Protein AF-0000000066328758 (afdb_homodimer)

pLDDT: mean 93.28, std 6.67, range [56.91, 98.69]

Foldseek 3Di:
DLVVLVVCLVVVCVVCVVVVVLQVVLVVVVVVPQELQVVKDKDKDKDQAADDPVCVVVVVVVVCVVVVNDDAPDFDWDDDPQWTWGHFSQWIWIWHGDDRMIMIMIIGGDPSSVSNCLNVVVHDPVSVVVVVVVVVVVVVSVVSVLVNCCVPPNPVVVVVVVVVVVVVVVVVVVPD/DLVVLVVCLVVVCVVCVVVVVLQVVLVVVVVVPQELQVVKDKDKDKDQAADDPVCQVVVVVVVCVVVVNDDAPDFDWDDDPQWTWGHFSQWIWIWHGDDRMIMIMIIGGDPSSVSNCLNVVVHDPVSVVVVVVVVVVVVVSVVSVLVNCCVPPNPVVVVVVVVVVVVVVVVVVVPD

Structure (mmCIF, N/CA/C/O backbone):
data_AF-0000000066328758-model_v1
#
loop_
_entity.id
_entity.type
_entity.pdbx_description
1 polymer 'Conserved hypothetical integral membrane protein'
#
loop_
_atom_site.group_PDB
_atom_site.id
_atom_site.type_symbol
_atom_site.label_atom_id
_atom_site.label_alt_id
_atom_site.label_comp_id
_atom_site.label_asym_id
_atom_site.label_entity_id
_atom_site.label_seq_id
_atom_site.pdbx_PDB_ins_code
_atom_site.Cartn_x
_atom_site.Cartn_y
_atom_site.Cartn_z
_atom_site.occupancy
_atom_site.B_iso_or_equiv
_atom_site.auth_seq_id
_atom_site.auth_comp_id
_atom_site.auth_asym_id
_atom_site.auth_atom_id
_atom_site.pdbx_PDB_model_num
ATOM 1 N N . MET A 1 1 ? 4.785 -37.469 -3.15 1 56.91 1 MET A N 1
ATOM 2 C CA . MET A 1 1 ? 5.215 -36.156 -2.723 1 56.91 1 MET A CA 1
ATOM 3 C C . MET A 1 1 ? 4.84 -35.094 -3.762 1 56.91 1 MET A C 1
ATOM 5 O O . MET A 1 1 ? 4.258 -34.062 -3.424 1 56.91 1 MET A O 1
ATOM 9 N N . SER A 1 2 ? 4.875 -35.469 -5.035 1 73.44 2 SER A N 1
ATOM 10 C CA . SER A 1 2 ? 4.609 -34.562 -6.137 1 73.44 2 SER A CA 1
ATOM 11 C C . SER A 1 2 ? 3.117 -34.281 -6.277 1 73.44 2 SER A C 1
ATOM 13 O O . SER A 1 2 ? 2.711 -33.125 -6.473 1 73.44 2 SER A O 1
ATOM 15 N N . ALA A 1 3 ? 2.471 -35.375 -5.883 1 81.25 3 ALA A N 1
ATOM 16 C CA . ALA A 1 3 ? 1.027 -35.219 -6.031 1 81.25 3 ALA A CA 1
ATOM 17 C C . ALA A 1 3 ? 0.466 -34.312 -4.922 1 81.25 3 ALA A C 1
ATOM 19 O O . ALA A 1 3 ? -0.38 -33.469 -5.176 1 81.25 3 ALA A O 1
ATOM 20 N N . MET A 1 4 ? 0.949 -34.562 -3.689 1 84 4 MET A N 1
ATOM 21 C CA . MET A 1 4 ? 0.507 -33.75 -2.541 1 84 4 MET A CA 1
ATOM 22 C C . MET A 1 4 ? 0.818 -32.281 -2.742 1 84 4 MET A C 1
ATOM 24 O O . MET A 1 4 ? -0.014 -31.422 -2.447 1 84 4 MET A O 1
ATOM 28 N N . MET A 1 5 ? 1.922 -32.031 -3.248 1 86.06 5 MET A N 1
ATOM 29 C CA . MET A 1 5 ? 2.33 -30.656 -3.49 1 86.06 5 MET A CA 1
ATOM 30 C C . MET A 1 5 ? 1.472 -30.016 -4.578 1 86.06 5 MET A C 1
ATOM 32 O O . MET A 1 5 ? 1.132 -28.844 -4.492 1 86.06 5 MET A O 1
ATOM 36 N N . ARG A 1 6 ? 1.207 -30.844 -5.461 1 86.44 6 ARG A N 1
ATOM 37 C CA . ARG A 1 6 ? 0.367 -30.359 -6.551 1 86.44 6 ARG A CA 1
ATOM 38 C C . ARG A 1 6 ? -1.029 -30 -6.051 1 86.44 6 ARG A C 1
ATOM 40 O O . ARG A 1 6 ? -1.563 -28.938 -6.379 1 86.44 6 ARG A O 1
ATOM 47 N N . TYR A 1 7 ? -1.556 -30.891 -5.293 1 87.56 7 TYR A N 1
ATOM 48 C CA . TYR A 1 7 ? -2.885 -30.641 -4.746 1 87.56 7 TYR A CA 1
ATOM 49 C C . TYR A 1 7 ? -2.877 -29.438 -3.826 1 87.56 7 TYR A C 1
ATOM 51 O O . TYR A 1 7 ? -3.777 -28.594 -3.889 1 87.56 7 TYR A O 1
ATOM 59 N N . PHE A 1 8 ? -1.896 -29.375 -3.018 1 91.12 8 PHE A N 1
ATOM 60 C CA . PHE A 1 8 ? -1.757 -28.219 -2.158 1 91.12 8 PHE A CA 1
ATOM 61 C C . PHE A 1 8 ? -1.701 -26.938 -2.986 1 91.12 8 PHE A C 1
ATOM 63 O O . PHE A 1 8 ? -2.424 -25.969 -2.707 1 91.12 8 PHE A O 1
ATOM 70 N N . HIS A 1 9 ? -0.877 -26.969 -3.961 1 91.81 9 HIS A N 1
ATOM 71 C CA . HIS A 1 9 ? -0.675 -25.781 -4.789 1 91.81 9 HIS A CA 1
ATOM 72 C C . HIS A 1 9 ? -1.974 -25.359 -5.469 1 91.81 9 HIS A C 1
ATOM 74 O O . HIS A 1 9 ? -2.357 -24.188 -5.402 1 91.81 9 HIS A O 1
ATOM 80 N N . ILE A 1 10 ? -2.637 -26.281 -5.984 1 88.69 10 ILE A N 1
ATOM 81 C CA . ILE A 1 10 ? -3.842 -25.984 -6.75 1 88.69 10 ILE A CA 1
ATOM 82 C C . ILE A 1 10 ? -4.934 -25.469 -5.812 1 88.69 10 ILE A C 1
ATOM 84 O O . ILE A 1 10 ? -5.535 -24.422 -6.066 1 88.69 10 ILE A O 1
ATOM 88 N N . TYR A 1 11 ? -5.113 -26.094 -4.754 1 90.25 11 TYR A N 1
ATOM 89 C CA . TYR A 1 11 ? -6.23 -25.75 -3.881 1 90.25 11 TYR A CA 1
ATOM 90 C C . TYR A 1 11 ? -5.945 -24.469 -3.111 1 90.25 11 TYR A C 1
ATOM 92 O O . TYR A 1 11 ? -6.832 -23.625 -2.945 1 90.25 11 TYR A O 1
ATOM 100 N N . ALA A 1 12 ? -4.797 -24.312 -2.682 1 92.94 12 ALA A N 1
ATOM 101 C CA . ALA A 1 12 ? -4.445 -23.109 -1.941 1 92.94 12 ALA A CA 1
ATOM 102 C C . ALA A 1 12 ? -4.492 -21.875 -2.846 1 92.94 12 ALA A C 1
ATOM 104 O O . ALA A 1 12 ? -5.031 -20.844 -2.461 1 92.94 12 ALA A O 1
ATOM 105 N N . THR A 1 13 ? -3.957 -21.969 -4.039 1 93.75 13 THR A N 1
ATOM 106 C CA . THR A 1 13 ? -3.934 -20.812 -4.934 1 93.75 13 THR A CA 1
ATOM 107 C C . THR A 1 13 ? -5.348 -20.438 -5.367 1 93.75 13 THR A C 1
ATOM 109 O O . THR A 1 13 ? -5.676 -19.25 -5.469 1 93.75 13 THR A O 1
ATOM 112 N N . THR A 1 14 ? -6.148 -21.438 -5.602 1 93.06 14 THR A N 1
ATOM 113 C CA . THR A 1 14 ? -7.516 -21.141 -6.023 1 93.06 14 THR A CA 1
ATOM 114 C C . THR A 1 14 ? -8.328 -20.578 -4.863 1 93.06 14 THR A C 1
ATOM 116 O O . THR A 1 14 ? -9.195 -19.719 -5.062 1 93.06 14 THR A O 1
ATOM 119 N N . PHE A 1 15 ? -8.07 -21.062 -3.654 1 95.75 15 PHE A N 1
ATOM 120 C CA . PHE A 1 15 ? -8.719 -20.547 -2.455 1 95.75 15 PHE A CA 1
ATOM 121 C C . PHE A 1 15 ? -8.453 -19.062 -2.299 1 95.75 15 PHE A C 1
ATOM 123 O O . PHE A 1 15 ? -9.359 -18.297 -1.955 1 95.75 15 PHE A O 1
ATOM 130 N N . PHE A 1 16 ? -7.273 -18.594 -2.629 1 97.62 16 PHE A N 1
ATOM 131 C CA . PHE A 1 16 ? -6.871 -17.219 -2.377 1 97.62 16 PHE A CA 1
ATOM 132 C C . PHE A 1 16 ? -7.055 -16.359 -3.627 1 97.62 16 PHE A C 1
ATOM 134 O O . PHE A 1 16 ? -6.609 -15.211 -3.67 1 97.62 16 PHE A O 1
ATOM 141 N N . PHE A 1 17 ? -7.742 -16.844 -4.625 1 96.38 17 PHE A N 1
ATOM 142 C CA . PHE A 1 17 ? -7.98 -16.125 -5.871 1 96.38 17 PHE A CA 1
ATOM 143 C C . PHE A 1 17 ? -8.656 -14.789 -5.602 1 96.38 17 PHE A C 1
ATOM 145 O O . PHE A 1 17 ? -8.258 -13.766 -6.152 1 96.38 17 PHE A O 1
ATOM 152 N N . PRO A 1 18 ? -9.633 -14.703 -4.703 1 97.56 18 PRO A N 1
ATOM 153 C CA . PRO A 1 18 ? -10.289 -13.406 -4.492 1 97.56 18 PRO A CA 1
ATOM 154 C C . PRO A 1 18 ? -9.344 -12.344 -3.936 1 97.56 18 PRO A C 1
ATOM 156 O O . PRO A 1 18 ? -9.477 -11.164 -4.266 1 97.56 18 PRO A O 1
ATOM 159 N N . LEU A 1 19 ? -8.445 -12.719 -3.113 1 98.31 19 LEU A N 1
ATOM 160 C CA . LEU A 1 19 ? -7.48 -11.766 -2.574 1 98.31 19 LEU A CA 1
ATOM 161 C C . LEU A 1 19 ? -6.496 -11.32 -3.65 1 98.31 19 LEU A C 1
ATOM 163 O O . LEU A 1 19 ? -6.164 -10.133 -3.74 1 98.31 19 LEU A O 1
ATOM 167 N N . ALA A 1 20 ? -6.047 -12.281 -4.426 1 97.25 20 ALA A N 1
ATOM 168 C CA . ALA A 1 20 ? -5.152 -11.922 -5.523 1 97.25 20 ALA A CA 1
ATOM 169 C C . ALA A 1 20 ? -5.824 -10.945 -6.48 1 97.25 20 ALA A C 1
ATOM 171 O O . ALA A 1 20 ? -5.203 -9.977 -6.93 1 97.25 20 ALA A O 1
ATOM 172 N N . LEU A 1 21 ? -7.078 -11.258 -6.781 1 97.62 21 LEU A N 1
ATOM 173 C CA . LEU A 1 21 ? -7.855 -10.375 -7.645 1 97.62 21 LEU A CA 1
ATOM 174 C C . LEU A 1 21 ? -7.973 -8.984 -7.043 1 97.62 21 LEU A C 1
ATOM 176 O O . LEU A 1 21 ? -7.742 -7.984 -7.73 1 97.62 21 LEU A O 1
ATOM 180 N N . LEU A 1 22 ? -8.281 -8.875 -5.793 1 98.31 22 LEU A N 1
ATOM 181 C CA . LEU A 1 22 ? -8.391 -7.605 -5.09 1 98.31 22 LEU A CA 1
ATOM 182 C C . LEU A 1 22 ? -7.102 -6.805 -5.195 1 98.31 22 LEU A C 1
ATOM 184 O O . LEU A 1 22 ? -7.121 -5.633 -5.578 1 98.31 22 LEU A O 1
ATOM 188 N N . PHE A 1 23 ? -5.984 -7.453 -4.957 1 98.31 23 PHE A N 1
ATOM 189 C CA . PHE A 1 23 ? -4.723 -6.734 -4.863 1 98.31 23 PHE A CA 1
ATOM 190 C C . PHE A 1 23 ? -4.207 -6.363 -6.25 1 98.31 23 PHE A C 1
ATOM 192 O O . PHE A 1 23 ? -3.574 -5.32 -6.422 1 98.31 23 PHE A O 1
ATOM 199 N N . ALA A 1 24 ? -4.473 -7.184 -7.207 1 98.06 24 ALA A N 1
ATOM 200 C CA . ALA A 1 24 ? -4.082 -6.844 -8.57 1 98.06 24 ALA A CA 1
ATOM 201 C C . ALA A 1 24 ? -4.852 -5.625 -9.078 1 98.06 24 ALA A C 1
ATOM 203 O O . ALA A 1 24 ? -4.258 -4.688 -9.609 1 98.06 24 ALA A O 1
ATOM 204 N N . VAL A 1 25 ? -6.109 -5.629 -8.844 1 98.31 25 VAL A N 1
ATOM 205 C CA . VAL A 1 25 ? -6.969 -4.57 -9.367 1 98.31 25 VAL A CA 1
ATOM 206 C C . VAL A 1 25 ? -6.742 -3.285 -8.57 1 98.31 25 VAL A C 1
ATOM 208 O O . VAL A 1 25 ? -6.574 -2.209 -9.148 1 98.31 25 VAL A O 1
ATOM 211 N N . SER A 1 26 ? -6.727 -3.385 -7.277 1 98.56 26 SER A N 1
ATOM 212 C CA . SER A 1 26 ? -6.535 -2.197 -6.449 1 98.56 26 SER A CA 1
ATOM 213 C C . SER A 1 26 ? -5.113 -1.657 -6.582 1 98.56 26 SER A C 1
ATOM 215 O O . SER A 1 26 ? -4.906 -0.443 -6.605 1 98.56 26 SER A O 1
ATOM 217 N N . GLY A 1 27 ? -4.113 -2.574 -6.656 1 98.25 27 GLY A N 1
ATOM 218 C CA . GLY A 1 27 ? -2.752 -2.115 -6.895 1 98.25 27 GLY A CA 1
ATOM 219 C C . GLY A 1 27 ? -2.602 -1.347 -8.195 1 98.25 27 GLY A C 1
ATOM 220 O O . GLY A 1 27 ? -1.957 -0.296 -8.227 1 98.25 27 GLY A O 1
ATOM 221 N N . LEU A 1 28 ? -3.186 -1.921 -9.188 1 98.56 28 LEU A N 1
ATOM 222 C CA . LEU A 1 28 ? -3.146 -1.239 -10.477 1 98.56 28 LEU A CA 1
ATOM 223 C C . LEU A 1 28 ? -3.861 0.106 -10.406 1 98.56 28 LEU A C 1
ATOM 225 O O . LEU A 1 28 ? -3.379 1.102 -10.945 1 98.56 28 LEU A O 1
ATOM 229 N N . SER A 1 29 ? -4.969 0.184 -9.758 1 98.56 29 SER A N 1
ATOM 230 C CA . SER A 1 29 ? -5.723 1.42 -9.586 1 98.56 29 SER A CA 1
ATOM 231 C C . SER A 1 29 ? -4.898 2.475 -8.852 1 98.56 29 SER A C 1
ATOM 233 O O . SER A 1 29 ? -4.926 3.652 -9.219 1 98.56 29 SER A O 1
ATOM 235 N N . LEU A 1 30 ? -4.176 2.029 -7.875 1 98.38 30 LEU A N 1
ATOM 236 C CA . LEU A 1 30 ? -3.324 2.941 -7.125 1 98.38 30 LEU A CA 1
ATOM 237 C C . LEU A 1 30 ? -2.254 3.553 -8.023 1 98.38 30 LEU A C 1
ATOM 239 O O . LEU A 1 30 ? -1.944 4.738 -7.91 1 98.38 30 LEU A O 1
ATOM 243 N N . LEU A 1 31 ? -1.756 2.766 -8.891 1 97.88 31 LEU A N 1
ATOM 244 C CA . LEU A 1 31 ? -0.734 3.248 -9.812 1 97.88 31 LEU A CA 1
ATOM 245 C C . LEU A 1 31 ? -1.31 4.293 -10.758 1 97.88 31 LEU A C 1
ATOM 247 O O . LEU A 1 31 ? -0.594 5.195 -11.203 1 97.88 31 LEU A O 1
ATOM 251 N N . PHE A 1 32 ? -2.58 4.18 -10.992 1 97.62 32 PHE A N 1
ATOM 252 C CA . PHE A 1 32 ? -3.232 5.121 -11.891 1 97.62 32 PHE A CA 1
ATOM 253 C C . PHE A 1 32 ? -3.801 6.305 -11.117 1 97.62 32 PHE A C 1
ATOM 255 O O . PHE A 1 32 ? -4.574 7.098 -11.664 1 97.62 32 PHE A O 1
ATOM 262 N N . GLY A 1 33 ? -3.602 6.383 -9.844 1 96.69 33 GLY A N 1
ATOM 263 C CA . GLY A 1 33 ? -3.885 7.594 -9.086 1 96.69 33 GLY A CA 1
ATOM 264 C C . GLY A 1 33 ? -5.164 7.504 -8.281 1 96.69 33 GLY A C 1
ATOM 265 O O . GLY A 1 33 ? -5.582 8.484 -7.656 1 96.69 33 GLY A O 1
ATOM 266 N N . VAL A 1 34 ? -5.801 6.312 -8.312 1 97.62 34 VAL A N 1
ATOM 267 C CA . VAL A 1 34 ? -6.988 6.125 -7.484 1 97.62 34 VAL A CA 1
ATOM 268 C C . VAL A 1 34 ? -6.594 6.109 -6.012 1 97.62 34 VAL A C 1
ATOM 270 O O . VAL A 1 34 ? -5.59 5.492 -5.637 1 97.62 34 VAL A O 1
ATOM 273 N N . ARG A 1 35 ? -7.371 6.805 -5.219 1 97.38 35 ARG A N 1
ATOM 274 C CA . ARG A 1 35 ? -7.133 6.875 -3.781 1 97.38 35 ARG A CA 1
ATOM 275 C C . ARG A 1 35 ? -8.398 6.562 -2.998 1 97.38 35 ARG A C 1
ATOM 277 O O . ARG A 1 35 ? -9.469 6.383 -3.584 1 97.38 35 ARG A O 1
ATOM 284 N N . GLN A 1 36 ? -8.25 6.453 -1.693 1 96.75 36 GLN A N 1
ATOM 285 C CA . GLN A 1 36 ? -9.344 5.996 -0.84 1 96.75 36 GLN A CA 1
ATOM 286 C C . GLN A 1 36 ? -10.531 6.949 -0.908 1 96.75 36 GLN A C 1
ATOM 288 O O . GLN A 1 36 ? -11.68 6.535 -0.709 1 96.75 36 GLN A O 1
ATOM 293 N N . ASP A 1 37 ? -10.281 8.219 -1.264 1 96.69 37 ASP A N 1
ATOM 294 C CA . ASP A 1 37 ? -11.383 9.18 -1.258 1 96.69 37 ASP A CA 1
ATOM 295 C C . ASP A 1 37 ? -11.805 9.539 -2.68 1 96.69 37 ASP A C 1
ATOM 297 O O . ASP A 1 37 ? -12.602 10.453 -2.883 1 96.69 37 ASP A O 1
ATOM 301 N N . THR A 1 38 ? -11.258 8.797 -3.623 1 96.75 38 THR A N 1
ATOM 302 C CA . THR A 1 38 ? -11.688 8.992 -5.004 1 96.75 38 THR A CA 1
ATOM 303 C C . THR A 1 38 ? -13.172 8.664 -5.16 1 96.75 38 THR A C 1
ATOM 305 O O . THR A 1 38 ? -13.594 7.543 -4.863 1 96.75 38 THR A O 1
ATOM 308 N N . GLY A 1 39 ? -13.945 9.703 -5.574 1 95.75 39 GLY A N 1
ATOM 309 C CA . GLY A 1 39 ? -15.367 9.523 -5.805 1 95.75 39 GLY A CA 1
ATOM 310 C C . GLY A 1 39 ? -16.188 9.539 -4.523 1 95.75 39 GLY A C 1
ATOM 311 O O . GLY A 1 39 ? -17.391 9.305 -4.551 1 95.75 39 GLY A O 1
ATOM 312 N N . ALA A 1 40 ? -15.562 9.805 -3.432 1 97.62 40 ALA A N 1
ATOM 313 C CA . ALA A 1 40 ? -16.281 9.836 -2.154 1 97.62 40 ALA A CA 1
ATOM 314 C C . ALA A 1 40 ? -17.172 11.07 -2.053 1 97.62 40 ALA A C 1
ATOM 316 O O . ALA A 1 40 ? -16.906 12.094 -2.684 1 97.62 40 ALA A O 1
ATOM 317 N N . THR A 1 41 ? -18.281 10.969 -1.273 1 97.5 41 THR A N 1
ATOM 318 C CA . THR A 1 41 ? -19.078 12.117 -0.878 1 97.5 41 THR A CA 1
ATOM 319 C C . THR A 1 41 ? -18.531 12.758 0.386 1 97.5 41 THR A C 1
ATOM 321 O O . THR A 1 41 ? -18.469 12.125 1.442 1 97.5 41 THR A O 1
ATOM 324 N N . ILE A 1 42 ? -18.141 14.023 0.224 1 97.12 42 ILE A N 1
ATOM 325 C CA . ILE A 1 42 ? -17.516 14.734 1.333 1 97.12 42 ILE A CA 1
ATOM 326 C C . ILE A 1 42 ? -18.344 15.961 1.701 1 97.12 42 ILE A C 1
ATOM 328 O O . ILE A 1 42 ? -18.719 16.75 0.83 1 97.12 42 ILE A O 1
ATOM 332 N N . LYS A 1 43 ? -18.719 16.078 2.965 1 97 43 LYS A N 1
ATOM 333 C CA . LYS A 1 43 ? -19.344 17.281 3.523 1 97 43 LYS A CA 1
ATOM 334 C C . LYS A 1 43 ? -18.469 17.906 4.605 1 97 43 LYS A C 1
ATOM 336 O O . LYS A 1 43 ? -17.859 17.188 5.41 1 97 43 LYS A O 1
ATOM 341 N N . GLU A 1 44 ? -18.406 19.203 4.57 1 96.75 44 GLU A N 1
ATOM 342 C CA . GLU A 1 44 ? -17.531 19.891 5.504 1 96.75 44 GLU A CA 1
ATOM 343 C C . GLU A 1 44 ? -18.266 21.047 6.191 1 96.75 44 GLU A C 1
ATOM 345 O O . GLU A 1 44 ? -19.047 21.75 5.562 1 96.75 44 GLU A O 1
ATOM 350 N N . TRP A 1 45 ? -18 21.203 7.477 1 96.94 45 TRP A N 1
ATOM 351 C CA . TRP A 1 45 ? -18.484 22.312 8.289 1 96.94 45 TRP A CA 1
ATOM 352 C C . TRP A 1 45 ? -17.328 23 9.008 1 96.94 45 TRP A C 1
ATOM 354 O O . TRP A 1 45 ? -16.453 22.344 9.57 1 96.94 45 TRP A O 1
ATOM 364 N N . VAL A 1 46 ? -17.312 24.297 8.898 1 96.62 46 VAL A N 1
ATOM 365 C CA . VAL A 1 46 ? -16.297 25.078 9.609 1 96.62 46 VAL A CA 1
ATOM 366 C C . VAL A 1 46 ? -16.969 25.906 10.703 1 96.62 46 VAL A C 1
ATOM 368 O O . VAL A 1 46 ? -17.875 26.719 10.422 1 96.62 46 VAL A O 1
ATOM 371 N N . LEU A 1 47 ? -16.5 25.609 11.883 1 95.69 47 LEU A N 1
ATOM 372 C CA . LEU A 1 47 ? -17.078 26.297 13.03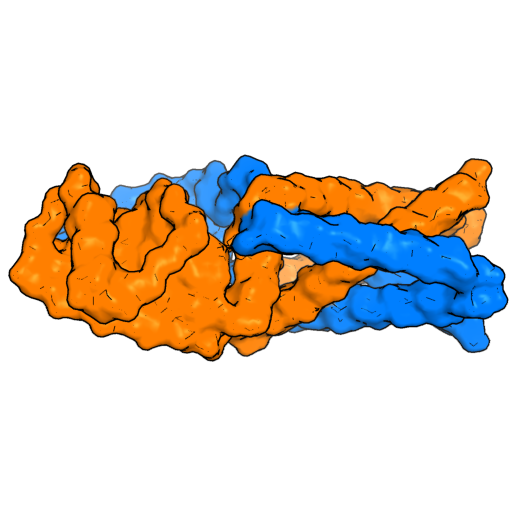1 1 95.69 47 LEU A CA 1
ATOM 373 C C . LEU A 1 47 ? -16.047 27.234 13.664 1 95.69 47 LEU A C 1
ATOM 375 O O . LEU A 1 47 ? -14.867 26.891 13.75 1 95.69 47 LEU A O 1
ATOM 379 N N . GLU A 1 48 ? -16.453 28.422 14.062 1 94.44 48 GLU A N 1
ATOM 380 C CA . GLU A 1 48 ? -15.594 29.359 14.766 1 94.44 48 GLU A CA 1
ATOM 381 C C . GLU A 1 48 ? -15.586 29.094 16.266 1 94.44 48 GLU A C 1
ATOM 383 O O . GLU A 1 48 ? -16.094 29.891 17.047 1 94.44 48 GLU A O 1
ATOM 388 N N . LYS A 1 49 ? -15.055 28.031 16.594 1 92.75 49 LYS A N 1
ATOM 389 C CA . LYS A 1 49 ? -14.984 27.594 17.984 1 92.75 49 LYS A CA 1
ATOM 390 C C . LYS A 1 49 ? -13.727 26.766 18.234 1 92.75 49 LYS A C 1
ATOM 392 O O . LYS A 1 49 ? -13.328 25.953 17.391 1 92.75 49 LYS A O 1
ATOM 397 N N . SER A 1 50 ? -13.133 26.984 19.375 1 92.56 50 SER A N 1
ATOM 398 C CA . SER A 1 50 ? -12.016 26.156 19.812 1 92.56 50 SER A CA 1
ATOM 399 C C . SER A 1 50 ? -12.461 25.094 20.812 1 92.56 50 SER A C 1
ATOM 401 O O . SER A 1 50 ? -13.281 25.375 21.688 1 92.56 50 SER A O 1
ATOM 403 N N . LEU A 1 51 ? -11.969 23.875 20.5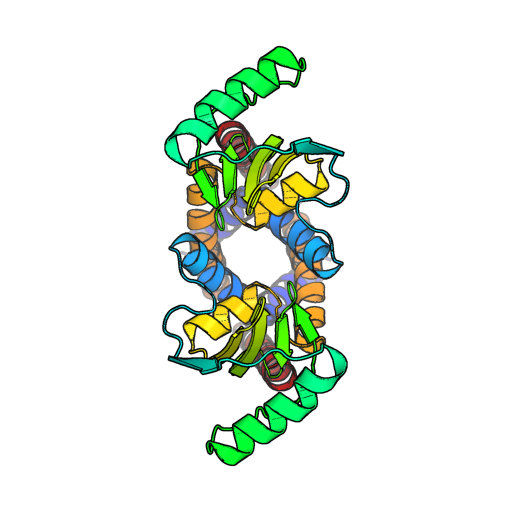31 1 93.94 51 LEU A N 1
ATOM 404 C CA . LEU A 1 51 ? -12.328 22.766 21.391 1 93.94 51 LEU A CA 1
ATOM 405 C C . LEU A 1 51 ? -11.094 22.141 22.031 1 93.94 51 LEU A C 1
ATOM 407 O O . LEU A 1 51 ? -10.055 22 21.375 1 93.94 51 LEU A O 1
ATOM 411 N N . LYS A 1 52 ? -11.25 21.938 23.266 1 91.81 52 LYS A N 1
ATOM 412 C CA . LYS A 1 52 ? -10.219 21.125 23.906 1 91.81 52 LYS A CA 1
ATOM 413 C C . LYS A 1 52 ? -10.336 19.656 23.484 1 91.81 52 LYS A C 1
ATOM 415 O O . LYS A 1 52 ? -11.414 19.203 23.109 1 91.81 52 LYS A O 1
ATOM 420 N N . LYS A 1 53 ? -9.25 18.969 23.547 1 90.06 53 LYS A N 1
ATOM 421 C CA . LYS A 1 53 ? -9.188 17.578 23.078 1 90.06 53 LYS A CA 1
ATOM 422 C C . LYS A 1 53 ? -10.234 16.719 23.781 1 90.06 53 LYS A C 1
ATOM 424 O O . LYS A 1 53 ? -10.906 15.906 23.141 1 90.06 53 LYS A O 1
ATOM 429 N N . GLU A 1 54 ? -10.445 16.875 25.078 1 91.19 54 GLU A N 1
ATOM 430 C CA . GLU A 1 54 ? -11.312 16.031 25.891 1 91.19 54 GLU A CA 1
ATOM 431 C C . GLU A 1 54 ? -12.781 16.281 25.578 1 91.19 54 GLU A C 1
ATOM 433 O O . GLU A 1 54 ? -13.648 15.469 25.906 1 91.19 54 GLU A O 1
ATOM 438 N N . GLU A 1 55 ? -13.031 17.359 24.969 1 94.5 55 GLU A N 1
ATOM 439 C CA . GLU A 1 55 ? -14.422 17.734 24.734 1 94.5 55 GLU A CA 1
ATOM 440 C C . GLU A 1 55 ? -14.852 17.391 23.297 1 94.5 55 GLU A C 1
ATOM 442 O O . GLU A 1 55 ? -16.031 17.469 22.969 1 94.5 55 GLU A O 1
ATOM 447 N N . ARG A 1 56 ? -13.938 17.031 22.484 1 95.38 56 ARG A N 1
ATOM 448 C CA . ARG A 1 56 ? -14.156 16.906 21.047 1 95.38 56 ARG A CA 1
ATOM 449 C C . ARG A 1 56 ? -15.188 15.828 20.734 1 95.38 56 ARG A C 1
ATOM 451 O O . ARG A 1 56 ? -16.078 16.031 19.906 1 95.38 56 ARG A O 1
ATOM 458 N N . LEU A 1 57 ? -15.016 14.719 21.375 1 95 57 LEU A N 1
ATOM 459 C CA . LEU A 1 57 ? -15.898 13.602 21.078 1 95 57 LEU A CA 1
ATOM 460 C C . LEU A 1 57 ? -17.344 13.93 21.438 1 95 57 LEU A C 1
ATOM 462 O O . LEU A 1 57 ? -18.25 13.719 20.625 1 95 57 LEU A O 1
ATOM 466 N N . ASP A 1 58 ? -17.562 14.398 22.578 1 95.44 58 ASP A N 1
ATOM 467 C CA . ASP A 1 58 ? -18.906 14.758 23.016 1 95.44 58 ASP A CA 1
ATOM 468 C C . ASP A 1 58 ? -19.484 15.867 22.156 1 95.44 58 ASP A C 1
ATOM 470 O O . ASP A 1 58 ? -20.656 15.82 21.766 1 95.44 58 ASP A O 1
ATOM 474 N N . PHE A 1 59 ? -18.703 16.812 21.906 1 96.5 59 PHE A N 1
ATOM 475 C CA . PHE A 1 59 ? -19.141 17.891 21.031 1 96.5 59 PHE A CA 1
ATOM 476 C C . PHE A 1 59 ? -19.562 17.359 19.672 1 96.5 59 PHE A C 1
ATOM 478 O O . PHE A 1 59 ? -20.609 17.734 19.141 1 96.5 59 PHE A O 1
ATOM 485 N N . LEU A 1 60 ? -18.734 16.516 19.125 1 96.44 60 LEU A N 1
ATOM 486 C CA . LEU A 1 60 ? -19 15.953 17.797 1 96.44 60 LEU A CA 1
ATOM 487 C C . LEU A 1 60 ? -20.312 15.188 17.797 1 96.44 60 LEU A C 1
ATOM 489 O O . LEU A 1 60 ? -21.125 15.359 16.891 1 96.44 60 LEU A O 1
ATOM 493 N N . LYS A 1 61 ? -20.531 14.375 18.766 1 95.5 61 LYS A N 1
ATOM 494 C CA . LYS A 1 61 ? -21.766 13.617 18.875 1 95.5 61 LYS A CA 1
ATOM 495 C C . LYS A 1 61 ? -22.984 14.555 18.875 1 95.5 61 LYS A C 1
ATOM 497 O O . LYS A 1 61 ? -23.953 14.312 18.172 1 95.5 61 LYS A O 1
ATOM 502 N N . ASP A 1 62 ? -22.891 15.555 19.641 1 96.19 62 ASP A N 1
ATOM 503 C CA . ASP A 1 62 ? -23.969 16.531 19.734 1 96.19 62 ASP A CA 1
ATOM 504 C C . ASP A 1 62 ? -24.188 17.234 18.406 1 96.19 62 ASP A C 1
ATOM 506 O O . ASP A 1 62 ? -25.344 17.422 17.969 1 96.19 62 ASP A O 1
ATOM 510 N N . PHE A 1 63 ? -23.172 17.656 17.812 1 96.94 63 PHE A N 1
ATOM 511 C CA . PHE A 1 63 ? -23.234 18.328 16.531 1 96.94 63 PHE A CA 1
ATOM 512 C C . PHE A 1 63 ? -23.953 17.469 15.5 1 96.94 63 PHE A C 1
ATOM 514 O O . PHE A 1 63 ? -24.812 17.953 14.766 1 96.94 63 PHE A O 1
ATOM 521 N N . LEU A 1 64 ? -23.547 16.203 15.414 1 96.62 64 LEU A N 1
ATOM 522 C CA . LEU A 1 64 ? -24.125 15.281 14.445 1 96.62 64 LEU A CA 1
ATOM 523 C C . LEU A 1 64 ? -25.625 15.117 14.688 1 96.62 64 LEU A C 1
ATOM 525 O O . LEU A 1 64 ? -26.422 15.133 13.742 1 96.62 64 LEU A O 1
ATOM 529 N N . LYS A 1 65 ? -25.953 15 15.914 1 95.44 65 LYS A N 1
ATOM 530 C CA . LYS A 1 65 ? -27.359 14.867 16.281 1 95.44 65 LYS A CA 1
ATOM 531 C C . LYS A 1 65 ? -28.156 16.125 15.914 1 95.44 65 LYS A C 1
ATOM 533 O O . LYS A 1 65 ? -29.203 16.031 15.289 1 95.44 65 LYS A O 1
ATOM 538 N N . GLU A 1 66 ? -27.641 17.266 16.203 1 96.19 66 GLU A N 1
ATOM 539 C CA . GLU A 1 66 ? -28.328 18.531 15.992 1 96.19 66 GLU A CA 1
ATOM 540 C C . GLU A 1 66 ? -28.484 18.844 14.5 1 96.19 66 GLU A C 1
ATOM 542 O O . GLU A 1 66 ? -29.453 19.484 14.102 1 96.19 66 GLU A O 1
ATOM 547 N N . ASN A 1 67 ? -27.594 18.406 13.742 1 96.38 67 ASN A N 1
ATOM 548 C CA . ASN A 1 67 ? -27.609 18.719 12.32 1 96.38 67 ASN A CA 1
ATOM 549 C C . ASN A 1 67 ? -28.141 17.547 11.492 1 96.38 67 ASN A C 1
ATOM 551 O O . ASN A 1 67 ? -28.062 17.578 10.258 1 96.38 67 ASN A O 1
ATOM 555 N N . HIS A 1 68 ? -28.609 16.484 12.102 1 95.62 68 HIS A N 1
ATOM 556 C CA . HIS A 1 68 ? -29.234 15.32 11.484 1 95.62 68 HIS A CA 1
ATOM 557 C C . HIS A 1 68 ? -28.281 14.617 10.531 1 95.62 68 HIS A C 1
ATOM 559 O O . HIS A 1 68 ? -28.656 14.273 9.414 1 95.62 68 HIS A O 1
ATOM 565 N N . ILE A 1 69 ? -27.047 14.625 10.914 1 95.69 69 ILE A N 1
ATOM 566 C CA . ILE A 1 69 ? -26.016 13.883 10.188 1 95.69 69 ILE A CA 1
ATOM 567 C C . ILE A 1 69 ? -25.953 12.453 10.711 1 95.69 69 ILE A C 1
ATOM 569 O O . ILE A 1 69 ? -25.984 12.227 11.922 1 95.69 69 ILE A O 1
ATOM 573 N N . ALA A 1 70 ? -25.875 11.531 9.828 1 93.75 70 ALA A N 1
ATOM 574 C CA . ALA A 1 70 ? -25.891 10.117 10.195 1 93.75 70 ALA A CA 1
ATOM 575 C C . ALA A 1 70 ? -24.672 9.766 11.055 1 93.75 70 ALA A C 1
ATOM 577 O O . ALA A 1 70 ? -23.547 10.156 10.742 1 93.75 70 ALA A O 1
ATOM 578 N N . MET A 1 71 ? -24.844 9.023 12.094 1 92.06 71 MET A N 1
ATOM 579 C CA . MET A 1 71 ? -23.781 8.484 12.93 1 92.06 71 MET A CA 1
ATOM 580 C C . MET A 1 71 ? -23.203 7.211 12.32 1 92.06 71 MET A C 1
ATOM 582 O O . MET A 1 71 ? -23.938 6.395 11.758 1 92.06 71 MET A O 1
ATOM 586 N N . PRO A 1 72 ? -21.984 7.07 12.508 1 91.38 72 PRO A N 1
ATOM 587 C CA . PRO A 1 72 ? -21.438 5.801 12.039 1 91.38 72 PRO A CA 1
ATOM 588 C C . PRO A 1 72 ? -21.922 4.602 12.852 1 91.38 72 PRO A C 1
ATOM 590 O O . PRO A 1 72 ? -22.312 4.758 14.008 1 91.38 72 PRO A O 1
ATOM 593 N N . LYS A 1 73 ? -21.891 3.463 12.312 1 84.75 73 LYS A N 1
ATOM 594 C CA . LYS A 1 73 ? -22.344 2.23 12.953 1 84.75 73 LYS A CA 1
ATOM 595 C C . LYS A 1 73 ? -21.5 1.905 14.18 1 84.75 73 LYS A C 1
ATOM 597 O O . LYS A 1 73 ? -22.016 1.434 15.195 1 84.75 73 LYS A O 1
ATOM 602 N N . LYS A 1 74 ? -20.266 2.119 14.086 1 82.81 74 LYS A N 1
ATOM 603 C CA . LYS A 1 74 ? -19.328 1.91 15.195 1 82.81 74 LYS A CA 1
ATOM 604 C C . LYS A 1 74 ? -18.562 3.189 15.516 1 82.81 74 LYS A C 1
ATOM 606 O O . LYS A 1 74 ? -17.984 3.816 14.625 1 82.81 74 LYS A O 1
ATOM 611 N N . ILE A 1 75 ? -18.734 3.49 16.797 1 82.88 75 ILE A N 1
ATOM 612 C CA . ILE A 1 75 ? -17.953 4.648 17.219 1 82.88 75 ILE A CA 1
ATOM 613 C C . ILE A 1 75 ? -16.609 4.188 17.766 1 82.88 75 ILE A C 1
ATOM 615 O O . ILE A 1 75 ? -16.547 3.512 18.797 1 82.88 75 ILE A O 1
ATOM 619 N N . GLU A 1 76 ? -15.609 4.188 17.078 1 84.25 76 GLU A N 1
ATOM 620 C CA . GLU A 1 76 ? -14.242 3.875 17.484 1 84.25 76 GLU A CA 1
ATOM 621 C C . GLU A 1 76 ? -13.328 5.082 17.312 1 84.25 76 GLU A C 1
ATOM 623 O O . GLU A 1 76 ? -12.703 5.254 16.266 1 84.25 76 GLU A O 1
ATOM 628 N N . PRO A 1 77 ? -13.32 5.852 18.375 1 90.88 77 PRO A N 1
ATOM 629 C CA . PRO A 1 77 ? -12.547 7.082 18.203 1 90.88 77 PRO A CA 1
ATOM 630 C C . PRO A 1 77 ? -11.047 6.824 18.094 1 90.88 77 PRO A C 1
ATOM 632 O O . PRO A 1 77 ? -10.516 5.945 18.781 1 90.88 77 PRO A O 1
ATOM 635 N N . ARG A 1 78 ? -10.5 7.434 17.234 1 89.06 78 ARG A N 1
ATOM 636 C CA . ARG A 1 78 ? -9.047 7.406 17.062 1 89.06 78 ARG A CA 1
ATOM 637 C C . ARG A 1 78 ? -8.508 8.789 16.719 1 89.06 78 ARG A C 1
ATOM 639 O O . ARG A 1 78 ? -9.273 9.688 16.359 1 89.06 78 ARG A O 1
ATOM 646 N N . GLU A 1 79 ? -7.23 8.891 16.969 1 88.31 79 GLU A N 1
ATOM 647 C CA . GLU A 1 79 ? -6.555 10.141 16.625 1 88.31 79 GLU A CA 1
ATOM 648 C C . GLU A 1 79 ? -5.621 9.953 15.438 1 88.31 79 GLU A C 1
ATOM 650 O O . GLU A 1 79 ? -4.902 8.953 15.352 1 88.31 79 GLU A O 1
ATOM 655 N N . HIS A 1 80 ? -5.734 10.867 14.492 1 84.56 80 HIS A N 1
ATOM 656 C CA . HIS A 1 80 ? -4.855 10.852 13.328 1 84.56 80 HIS A CA 1
ATOM 657 C C . HIS A 1 80 ? -4.359 12.25 12.992 1 84.56 80 HIS A C 1
ATOM 659 O O . HIS A 1 80 ? -5.148 13.117 12.617 1 84.56 80 HIS A O 1
ATOM 665 N N . ARG A 1 81 ? -3.115 12.492 13.164 1 79.5 81 ARG A N 1
ATOM 666 C CA . ARG A 1 81 ? -2.459 13.758 12.859 1 79.5 81 ARG A CA 1
ATOM 667 C C . ARG A 1 81 ? -3.156 14.922 13.555 1 79.5 81 ARG A C 1
ATOM 669 O O . ARG A 1 81 ? -3.449 15.945 12.93 1 79.5 81 ARG A O 1
ATOM 676 N N . GLY A 1 82 ? -3.598 14.664 14.711 1 83 82 GLY A N 1
ATOM 677 C CA . GLY A 1 82 ? -4.184 15.703 15.539 1 83 82 GLY A CA 1
ATOM 678 C C . GLY A 1 82 ? -5.688 15.82 15.383 1 83 82 GLY A C 1
ATOM 679 O O . GLY A 1 82 ? -6.336 16.594 16.094 1 83 82 GLY A O 1
ATOM 680 N N . ALA A 1 83 ? -6.176 15.047 14.547 1 93.06 83 ALA A N 1
ATOM 681 C CA . ALA A 1 83 ? -7.617 15.078 14.312 1 93.06 83 ALA A CA 1
ATOM 682 C C . ALA A 1 83 ? -8.312 13.883 14.961 1 93.06 83 ALA A C 1
ATOM 684 O O . ALA A 1 83 ? -7.734 12.797 15.039 1 93.06 83 ALA A O 1
ATOM 685 N N . LEU A 1 84 ? -9.508 14.18 15.5 1 95.88 84 LEU A N 1
ATOM 686 C CA . LEU A 1 84 ? -10.367 13.086 15.961 1 95.88 84 LEU A CA 1
ATOM 687 C C . LEU A 1 84 ? -11.07 12.422 14.781 1 95.88 84 LEU A C 1
ATOM 689 O O . LEU A 1 84 ? -11.648 13.102 13.93 1 95.88 84 LEU A O 1
ATOM 693 N N . VAL A 1 85 ? -10.953 11.156 14.719 1 95.38 85 VAL A N 1
ATOM 694 C CA . VAL A 1 85 ? -11.594 10.398 13.648 1 95.38 85 VAL A CA 1
ATOM 695 C C . VAL A 1 85 ? -12.492 9.32 14.242 1 95.38 85 VAL A C 1
ATOM 697 O O . VAL A 1 85 ? -12.086 8.594 15.148 1 95.38 85 VAL A O 1
ATOM 700 N N . ILE A 1 86 ? -13.719 9.289 13.789 1 95.25 86 ILE A N 1
ATOM 701 C CA . ILE A 1 86 ? -14.602 8.203 14.203 1 95.25 86 ILE A CA 1
ATOM 702 C C . ILE A 1 86 ? -15.219 7.539 12.977 1 95.25 86 ILE A C 1
ATOM 704 O O . ILE A 1 86 ? -15.227 8.125 11.891 1 95.25 86 ILE A O 1
ATOM 708 N N . GLY A 1 87 ? -15.742 6.254 13.18 1 94.25 87 GLY A N 1
ATOM 709 C CA . GLY A 1 87 ? -16.453 5.559 12.117 1 94.25 87 GLY A CA 1
ATOM 710 C C . GLY A 1 87 ? -15.672 4.387 11.547 1 94.25 87 GLY A C 1
ATOM 711 O O . GLY A 1 87 ? -14.812 3.82 12.219 1 94.25 87 GLY A O 1
ATOM 712 N N . THR A 1 88 ? -16.156 3.998 10.359 1 92.69 88 THR A N 1
ATOM 713 C CA . THR A 1 88 ? -15.602 2.844 9.664 1 92.69 88 THR A CA 1
ATOM 714 C C . THR A 1 88 ? -14.844 3.279 8.414 1 92.69 88 THR A C 1
ATOM 716 O O . THR A 1 88 ? -14.914 4.445 8.016 1 92.69 88 THR A O 1
ATOM 719 N N . PRO A 1 89 ? -14.125 2.352 7.824 1 93.38 89 PRO A N 1
ATOM 720 C CA . PRO A 1 89 ? -13.43 2.68 6.578 1 93.38 89 PRO A CA 1
ATOM 721 C C . PRO A 1 89 ? -14.375 3.186 5.492 1 93.38 89 PRO A C 1
ATOM 723 O O . PRO A 1 89 ? -13.961 3.949 4.613 1 93.38 89 PRO A O 1
ATOM 726 N N . LEU A 1 90 ? -15.602 2.844 5.543 1 95.31 90 LEU A N 1
ATOM 727 C CA . LEU A 1 90 ? -16.547 3.223 4.5 1 95.31 90 LEU A CA 1
ATOM 728 C C . LEU A 1 90 ? -17.188 4.57 4.812 1 95.31 90 LEU A C 1
ATOM 730 O O . LEU A 1 90 ? -17.609 5.289 3.902 1 95.31 90 LEU A O 1
ATOM 734 N N . TYR A 1 91 ? -17.328 4.855 6.027 1 95.88 91 TYR A N 1
ATOM 735 C CA . TYR A 1 91 ? -17.938 6.094 6.492 1 95.88 91 TYR A CA 1
ATOM 736 C C . TYR A 1 91 ? -17.188 6.66 7.691 1 95.88 91 TYR A C 1
ATOM 738 O O . TYR A 1 91 ? -17.266 6.117 8.797 1 95.88 91 TYR A O 1
ATOM 746 N N . GLU A 1 92 ? -16.531 7.77 7.449 1 95.62 92 GLU A N 1
ATOM 747 C CA . GLU A 1 92 ? -15.641 8.352 8.453 1 95.62 92 GLU A CA 1
ATOM 748 C C . GLU A 1 92 ? -16 9.805 8.734 1 95.62 92 GLU A C 1
ATOM 750 O O . GLU A 1 92 ? -16.438 10.531 7.836 1 95.62 92 GLU A O 1
ATOM 755 N N . ILE A 1 93 ? -15.844 10.219 9.953 1 96.69 93 ILE A N 1
ATOM 756 C CA . ILE A 1 93 ? -16.031 11.602 10.359 1 96.69 93 ILE A CA 1
ATOM 757 C C . ILE A 1 93 ? -14.773 12.125 11.047 1 96.69 93 ILE A C 1
ATOM 759 O O . ILE A 1 93 ? -14.242 11.469 11.945 1 96.69 93 ILE A O 1
ATOM 763 N N . ASN A 1 94 ? -14.352 13.242 10.586 1 96.25 94 ASN A N 1
ATOM 764 C CA . ASN A 1 94 ? -13.156 13.883 11.125 1 96.25 94 ASN A CA 1
ATOM 765 C C . ASN A 1 94 ? -13.484 15.219 11.781 1 96.25 94 ASN A C 1
ATOM 767 O O . ASN A 1 94 ? -14.305 15.984 11.273 1 96.25 94 ASN A O 1
ATOM 771 N N . LEU A 1 95 ? -12.844 15.43 12.93 1 96.88 95 LEU A N 1
ATOM 772 C CA . LEU A 1 95 ? -12.906 16.719 13.625 1 96.88 95 LEU A CA 1
ATOM 773 C C . LEU A 1 95 ? -11.508 17.25 13.906 1 96.88 95 LEU A C 1
ATOM 775 O O . LEU A 1 95 ? -10.727 16.609 14.617 1 96.88 95 LEU A O 1
ATOM 779 N N . GLU A 1 96 ? -11.219 18.328 13.297 1 95.31 96 GLU A N 1
ATOM 780 C CA . GLU A 1 96 ? -9.914 18.953 13.477 1 95.31 96 GLU A CA 1
ATOM 781 C C . GLU A 1 96 ? -10.062 20.375 14.016 1 95.31 96 GLU A C 1
ATOM 783 O O . GLU A 1 96 ? -10.844 21.172 13.484 1 95.31 96 GLU A O 1
ATOM 788 N N . THR A 1 97 ? -9.281 20.625 15.078 1 93.5 97 THR A N 1
ATOM 789 C CA . THR A 1 97 ? -9.281 21.969 15.664 1 93.5 97 THR A CA 1
ATOM 790 C C . THR A 1 97 ? -7.938 22.656 15.422 1 93.5 97 THR A C 1
ATOM 792 O O . THR A 1 97 ? -6.887 22.125 15.781 1 93.5 97 THR A O 1
ATOM 795 N N . LYS A 1 98 ? -7.965 23.766 14.766 1 86.31 98 LYS A N 1
ATOM 796 C CA . LYS A 1 98 ? -6.781 24.594 14.531 1 86.31 98 LYS A CA 1
ATOM 797 C C . LYS A 1 98 ? -7.02 26.031 14.977 1 86.31 98 LYS A C 1
ATOM 799 O O . LYS A 1 98 ? -7.801 26.766 14.359 1 86.31 98 LYS A O 1
ATOM 804 N N . GLY A 1 99 ? -6.301 26.406 15.992 1 85.12 99 GLY A N 1
ATOM 805 C CA . GLY A 1 99 ? -6.535 27.734 16.547 1 85.12 99 GLY A CA 1
ATOM 806 C C . GLY A 1 99 ? -7.945 27.922 17.062 1 85.12 99 GLY A C 1
ATOM 807 O O . GLY A 1 99 ? -8.398 27.188 17.938 1 85.12 99 GLY A O 1
ATOM 808 N N . ASP A 1 100 ? -8.594 28.875 16.391 1 91.62 100 ASP A N 1
ATOM 809 C CA . ASP A 1 100 ? -9.938 29.219 16.828 1 91.62 100 ASP A CA 1
ATOM 810 C C . ASP A 1 100 ? -11 28.641 15.891 1 91.62 100 ASP A C 1
ATOM 812 O O . ASP A 1 100 ? -12.148 29.094 15.898 1 91.62 100 ASP A O 1
ATOM 816 N N . GLN A 1 101 ? -10.586 27.641 15.172 1 95.25 101 GLN A N 1
ATOM 817 C CA . GLN A 1 101 ? -11.523 27.062 14.211 1 95.25 101 GLN A CA 1
ATOM 818 C C . GLN A 1 101 ? -11.586 25.547 14.336 1 95.25 101 GLN A C 1
ATOM 820 O O . GLN A 1 101 ? -10.562 24.906 14.586 1 95.25 101 GLN A O 1
ATOM 825 N N . THR A 1 102 ? -12.805 25.078 14.273 1 96.81 102 THR A N 1
ATOM 826 C CA . THR A 1 102 ? -13.031 23.625 14.25 1 96.81 102 THR A CA 1
ATOM 827 C C . THR A 1 102 ? -13.672 23.203 12.93 1 96.81 102 THR A C 1
ATOM 829 O O . THR A 1 102 ? -14.656 23.812 12.492 1 96.81 102 THR A O 1
ATOM 832 N N . LYS A 1 103 ? -13.039 22.25 12.359 1 96.88 103 LYS A N 1
ATOM 833 C CA . LYS A 1 103 ? -13.539 21.719 11.094 1 96.88 103 LYS A CA 1
ATOM 834 C C . LYS A 1 103 ? -14.055 20.297 11.258 1 96.88 103 LYS A C 1
ATOM 836 O O . LYS A 1 103 ? -13.367 19.438 11.836 1 96.88 103 LYS A O 1
ATOM 841 N N . ILE A 1 104 ? -15.273 20.094 10.797 1 97.31 104 ILE A N 1
ATOM 842 C CA . ILE A 1 104 ? -15.867 18.75 10.797 1 97.31 104 ILE A CA 1
ATOM 843 C C . ILE A 1 104 ? -16.062 18.281 9.359 1 97.31 104 ILE A C 1
ATOM 845 O O . ILE A 1 104 ? -16.578 19.031 8.516 1 97.31 104 ILE A O 1
ATOM 849 N N . LYS A 1 105 ? -15.594 17.094 9.125 1 97 105 LYS A N 1
ATOM 850 C CA . LYS A 1 105 ? -15.688 16.562 7.766 1 97 105 LYS A CA 1
ATOM 851 C C . LYS A 1 105 ? -16.219 15.133 7.777 1 97 105 LYS A C 1
ATOM 853 O O . LYS A 1 105 ? -15.766 14.297 8.555 1 97 105 LYS A O 1
ATOM 858 N N . THR A 1 106 ? -17.234 14.844 6.953 1 97.19 106 THR A N 1
ATOM 859 C CA . THR A 1 106 ? -17.719 13.477 6.754 1 97.19 106 THR A CA 1
ATOM 860 C C . THR A 1 106 ? -17.25 12.938 5.402 1 97.19 106 THR A C 1
ATOM 862 O O . THR A 1 106 ? -17.25 13.664 4.406 1 97.19 106 THR A O 1
ATOM 865 N N . ILE A 1 107 ? -16.859 11.75 5.402 1 97.06 107 ILE A N 1
ATOM 866 C CA . ILE A 1 107 ? -16.391 11.102 4.184 1 97.06 107 ILE A CA 1
ATOM 867 C C . ILE A 1 107 ? -17.141 9.789 3.973 1 97.06 107 ILE A C 1
ATOM 869 O O . ILE A 1 107 ? -17.016 8.859 4.777 1 97.06 107 ILE A O 1
ATOM 873 N N . GLU A 1 108 ? -17.922 9.656 2.982 1 97.44 108 GLU A N 1
ATOM 874 C CA . GLU A 1 108 ? -18.578 8.422 2.547 1 97.44 108 GLU A CA 1
ATOM 875 C C . GLU A 1 108 ? -17.906 7.863 1.292 1 97.44 108 GLU A C 1
ATOM 877 O O . GLU A 1 108 ? -18.016 8.453 0.213 1 97.44 108 GLU A O 1
ATOM 882 N N . ARG A 1 109 ? -17.344 6.707 1.42 1 97.56 109 ARG A N 1
ATOM 883 C CA . ARG A 1 109 ? -16.531 6.148 0.338 1 97.56 109 ARG A CA 1
ATOM 884 C C . ARG A 1 109 ? -17.359 5.203 -0.529 1 97.56 109 ARG A C 1
ATOM 886 O O . ARG A 1 109 ? -18.234 4.492 -0.024 1 97.56 109 ARG A O 1
ATOM 893 N N . GLY A 1 110 ? -16.969 5.238 -1.799 1 96.31 110 GLY A N 1
ATOM 894 C CA . GLY A 1 110 ? -17.609 4.324 -2.734 1 96.31 110 GLY A CA 1
ATOM 895 C C . GLY A 1 110 ? -16.844 3.029 -2.924 1 96.31 110 GLY A C 1
ATOM 896 O O . GLY A 1 110 ? -16.031 2.652 -2.074 1 96.31 110 GLY A O 1
ATOM 897 N N . PHE A 1 111 ? -17.203 2.369 -4.039 1 96.94 111 PHE A N 1
ATOM 898 C CA . PHE A 1 111 ? -16.641 1.053 -4.316 1 96.94 111 PHE A CA 1
ATOM 899 C C . PHE A 1 111 ? -15.133 1.137 -4.492 1 96.94 111 PHE A C 1
ATOM 901 O O . PHE A 1 111 ? -14.391 0.354 -3.896 1 96.94 111 PHE A O 1
ATOM 908 N N . LEU A 1 112 ? -14.648 2.107 -5.219 1 96.88 112 LEU A N 1
ATOM 909 C CA . LEU A 1 112 ? -13.227 2.264 -5.477 1 96.88 112 LEU A CA 1
ATOM 910 C C . LEU A 1 112 ? -12.469 2.576 -4.188 1 96.88 112 LEU A C 1
ATOM 912 O O . LEU A 1 112 ? -11.406 2.006 -3.93 1 96.88 112 LEU A O 1
ATOM 916 N N . GLY A 1 113 ? -13.039 3.471 -3.418 1 97.56 113 GLY A N 1
ATOM 917 C CA . GLY A 1 113 ? -12.438 3.791 -2.135 1 97.56 113 GLY A CA 1
ATOM 918 C C . GLY A 1 113 ? -12.344 2.596 -1.204 1 97.56 113 GLY A C 1
ATOM 919 O O . GLY A 1 113 ? -11.336 2.41 -0.521 1 97.56 113 GLY A O 1
ATOM 920 N N . ALA A 1 114 ? -13.383 1.84 -1.208 1 97 114 ALA A N 1
ATOM 921 C CA . ALA A 1 114 ? -13.398 0.636 -0.38 1 97 114 ALA A CA 1
ATOM 922 C C . ALA A 1 114 ? -12.297 -0.329 -0.798 1 97 114 ALA A C 1
ATOM 924 O O . ALA A 1 114 ? -11.617 -0.911 0.051 1 97 114 ALA A O 1
ATOM 925 N N . LEU A 1 115 ? -12.086 -0.503 -2.09 1 97.75 115 LEU A N 1
ATOM 926 C CA . LEU A 1 115 ? -11.031 -1.367 -2.605 1 97.75 115 LEU A CA 1
ATOM 927 C C . LEU A 1 115 ? -9.664 -0.913 -2.102 1 97.75 115 LEU A C 1
ATOM 929 O O . LEU A 1 115 ? -8.844 -1.738 -1.705 1 97.75 115 LEU A O 1
ATOM 933 N N . ILE A 1 116 ? -9.492 0.359 -2.121 1 98.44 116 ILE A N 1
ATOM 934 C CA . ILE A 1 116 ? -8.203 0.921 -1.718 1 98.44 116 ILE A CA 1
ATOM 935 C C . ILE A 1 116 ? -8.016 0.745 -0.214 1 98.44 116 ILE A C 1
ATOM 937 O O . ILE A 1 116 ? -6.914 0.424 0.245 1 98.44 116 ILE A O 1
ATOM 941 N N . MET A 1 117 ? -9.102 0.928 0.534 1 97.94 117 MET A N 1
ATOM 942 C CA . MET A 1 117 ? -9.008 0.719 1.977 1 97.94 117 MET A CA 1
ATOM 943 C C . MET A 1 117 ? -8.633 -0.723 2.295 1 97.94 117 MET A C 1
ATOM 945 O O . MET A 1 117 ? -7.832 -0.974 3.199 1 97.94 117 MET A O 1
ATOM 949 N N . LEU A 1 118 ? -9.219 -1.619 1.58 1 98.19 118 LEU A N 1
ATOM 950 C CA . LEU A 1 118 ? -8.891 -3.031 1.738 1 98.19 118 LEU A CA 1
ATOM 951 C C . LEU A 1 118 ? -7.434 -3.291 1.357 1 98.19 118 LEU A C 1
ATOM 953 O O . LEU A 1 118 ? -6.715 -3.986 2.08 1 98.19 118 LEU A O 1
ATOM 957 N N . HIS A 1 119 ? -6.945 -2.744 0.262 1 98.5 119 HIS A N 1
ATOM 958 C CA . HIS A 1 119 ? -5.578 -2.92 -0.22 1 98.5 119 HIS A CA 1
ATOM 959 C C . HIS A 1 119 ? -4.562 -2.432 0.808 1 98.5 119 HIS A C 1
ATOM 961 O O . HIS A 1 119 ? -3.537 -3.08 1.028 1 98.5 119 HIS A O 1
ATOM 967 N N . LYS A 1 120 ? -4.93 -1.305 1.436 1 97.31 120 LYS A N 1
ATOM 968 C CA . LYS A 1 120 ? -4.02 -0.673 2.389 1 97.31 120 LYS A CA 1
ATOM 969 C C . LYS A 1 120 ? -4.176 -1.28 3.781 1 97.31 120 LYS A C 1
ATOM 971 O O . LYS A 1 120 ? -3.518 -0.847 4.73 1 97.31 120 LYS A O 1
ATOM 976 N N . ALA A 1 121 ? -5.062 -2.217 3.902 1 97.62 121 ALA A N 1
ATOM 977 C CA . ALA A 1 121 ? -5.352 -2.887 5.168 1 97.62 121 ALA A CA 1
ATOM 978 C C . ALA A 1 121 ? -5.828 -1.891 6.219 1 97.62 121 ALA A C 1
ATOM 980 O O . ALA A 1 121 ? -5.492 -2.02 7.402 1 97.62 121 ALA A O 1
ATOM 981 N N . LYS A 1 122 ? -6.48 -0.859 5.797 1 94.94 122 LYS A N 1
ATOM 982 C CA . LYS A 1 122 ? -7.148 0.059 6.711 1 94.94 122 LYS A CA 1
ATOM 983 C C . LYS A 1 122 ? -8.547 -0.436 7.062 1 94.94 122 LYS A C 1
ATOM 985 O O . LYS A 1 122 ? -9.539 0.248 6.797 1 94.94 122 LYS A O 1
ATOM 990 N N . VAL A 1 123 ? -8.555 -1.589 7.648 1 95.19 123 VAL A N 1
ATOM 991 C CA . VAL A 1 123 ? -9.773 -2.33 7.973 1 95.19 123 VAL A CA 1
ATOM 992 C C . VAL A 1 123 ? -9.594 -3.061 9.305 1 95.19 123 VAL A C 1
ATOM 994 O O . VAL A 1 123 ? -8.57 -2.902 9.969 1 95.19 123 VAL A O 1
ATOM 997 N N . GLY A 1 124 ? -10.625 -3.807 9.688 1 93.62 124 GLY A N 1
ATOM 998 C CA . GLY A 1 124 ? -10.609 -4.508 10.961 1 93.62 124 GLY A CA 1
ATOM 999 C C . GLY A 1 124 ? -9.633 -5.668 10.992 1 93.62 124 GLY A C 1
ATOM 1000 O O . GLY A 1 124 ? -9.117 -6.078 9.953 1 93.62 124 GLY A O 1
ATOM 1001 N N . VAL A 1 125 ? -9.422 -6.262 12.141 1 95.31 125 VAL A N 1
ATOM 1002 C CA . VAL A 1 125 ? -8.359 -7.211 12.438 1 95.31 125 VAL A CA 1
ATOM 1003 C C . VAL A 1 125 ? -8.633 -8.531 11.727 1 95.31 125 VAL A C 1
ATOM 1005 O O . VAL A 1 125 ? -7.699 -9.25 11.352 1 95.31 125 VAL A O 1
ATOM 1008 N N . VAL A 1 126 ? -9.82 -8.844 11.5 1 97.56 126 VAL A N 1
ATOM 1009 C CA . VAL A 1 126 ? -10.148 -10.125 10.875 1 97.56 126 VAL A CA 1
ATOM 1010 C C . VAL A 1 126 ? -9.617 -10.156 9.445 1 97.56 126 VAL A C 1
ATOM 1012 O O . VAL A 1 126 ? -8.969 -11.125 9.039 1 97.56 126 VAL A O 1
ATOM 1015 N N . PHE A 1 127 ? -9.852 -9.102 8.742 1 98.25 127 PHE A N 1
ATOM 1016 C CA . PHE A 1 127 ? -9.352 -9.047 7.375 1 98.25 127 PHE A CA 1
ATOM 1017 C C . PHE A 1 127 ? -7.828 -8.922 7.359 1 98.25 127 PHE A C 1
ATOM 1019 O O . PHE A 1 127 ? -7.156 -9.531 6.531 1 98.25 127 PHE A O 1
ATOM 1026 N N . LYS A 1 128 ? -7.309 -8.172 8.266 1 98.31 128 LYS A N 1
ATOM 1027 C CA . LYS A 1 128 ? -5.859 -8.047 8.359 1 98.31 128 LYS A CA 1
ATOM 1028 C C . LYS A 1 128 ? -5.199 -9.398 8.594 1 98.31 128 LYS A C 1
ATOM 1030 O O . LYS A 1 128 ? -4.145 -9.695 8.023 1 98.31 128 LYS A O 1
ATOM 1035 N N . THR A 1 129 ? -5.758 -10.172 9.438 1 98.44 129 THR A N 1
ATOM 1036 C CA . THR A 1 129 ? -5.23 -11.508 9.703 1 98.44 129 THR A CA 1
ATOM 1037 C C . THR A 1 129 ? -5.258 -12.359 8.438 1 98.44 129 THR A C 1
ATOM 1039 O O . THR A 1 129 ? -4.293 -13.055 8.125 1 98.44 129 THR A O 1
ATOM 1042 N N . LEU A 1 130 ? -6.352 -12.242 7.715 1 98.62 130 LEU A N 1
ATOM 1043 C CA . LEU A 1 130 ? -6.461 -12.969 6.457 1 98.62 130 LEU A CA 1
ATOM 1044 C C . LEU A 1 130 ? -5.367 -12.539 5.484 1 98.62 130 LEU A C 1
ATOM 1046 O O . LEU A 1 130 ? -4.777 -13.375 4.797 1 98.62 130 LEU A O 1
ATOM 1050 N N . LEU A 1 131 ? -5.109 -11.234 5.488 1 98.69 131 LEU A N 1
ATOM 1051 C CA . LEU A 1 131 ? -4.055 -10.711 4.625 1 98.69 131 LEU A CA 1
ATOM 1052 C C . LEU A 1 131 ? -2.697 -11.289 5.02 1 98.69 131 LEU A C 1
ATOM 1054 O O . LEU A 1 131 ? -1.9 -11.656 4.152 1 98.69 131 LEU A O 1
ATOM 1058 N N . GLY A 1 132 ? -2.445 -11.336 6.301 1 98.5 132 GLY A N 1
ATOM 1059 C CA . GLY A 1 132 ? -1.197 -11.922 6.766 1 98.5 132 GLY A CA 1
ATOM 1060 C C . GLY A 1 132 ? -1.028 -13.375 6.355 1 98.5 132 GLY A C 1
ATOM 1061 O O . GLY A 1 132 ? 0.05 -13.773 5.914 1 98.5 132 GLY A O 1
ATOM 1062 N N . ILE A 1 133 ? -2.021 -14.109 6.488 1 98.62 133 ILE A N 1
ATOM 1063 C CA . ILE A 1 133 ? -2.012 -15.508 6.082 1 98.62 133 ILE A CA 1
ATOM 1064 C C . ILE A 1 133 ? -1.741 -15.609 4.582 1 98.62 133 ILE A C 1
ATOM 1066 O O . ILE A 1 133 ? -0.952 -16.453 4.145 1 98.62 133 ILE A O 1
ATOM 1070 N N . PHE A 1 134 ? -2.383 -14.719 3.842 1 98.38 134 PHE A N 1
ATOM 1071 C CA . PHE A 1 134 ? -2.203 -14.711 2.395 1 98.38 134 PHE A CA 1
ATOM 1072 C C . PHE A 1 134 ? -0.748 -14.445 2.031 1 98.38 134 PHE A C 1
ATOM 1074 O O . PHE A 1 134 ? -0.199 -15.078 1.13 1 98.38 134 PHE A O 1
ATOM 1081 N N . CYS A 1 135 ? -0.108 -13.562 2.699 1 98.38 135 CYS A N 1
ATOM 1082 C CA . CYS A 1 135 ? 1.296 -13.266 2.439 1 98.38 135 CYS A CA 1
ATOM 1083 C C . CYS A 1 135 ? 2.164 -14.5 2.654 1 98.38 135 CYS A C 1
ATOM 1085 O O . CYS A 1 135 ? 3.025 -14.805 1.829 1 98.38 135 CYS A O 1
ATOM 1087 N N . VAL A 1 136 ? 1.918 -15.211 3.688 1 97.81 136 VAL A N 1
ATOM 1088 C CA . VAL A 1 136 ? 2.68 -16.422 3.99 1 97.81 136 VAL A CA 1
ATOM 1089 C C . VAL A 1 136 ? 2.406 -17.484 2.932 1 97.81 136 VAL A C 1
ATOM 1091 O O . VAL A 1 136 ? 3.33 -18.141 2.443 1 97.81 136 VAL A O 1
ATOM 1094 N N . PHE A 1 137 ? 1.189 -17.625 2.537 1 97.44 137 PHE A N 1
ATOM 1095 C CA . PHE A 1 137 ? 0.824 -18.641 1.561 1 97.44 137 PHE A CA 1
ATOM 1096 C C . PHE A 1 137 ? 1.378 -18.297 0.183 1 97.44 137 PHE A C 1
ATOM 1098 O O . PHE A 1 137 ? 1.719 -19.188 -0.598 1 97.44 137 PHE A O 1
ATOM 1105 N N . LEU A 1 138 ? 1.426 -17.031 -0.076 1 96.62 138 LEU A N 1
ATOM 1106 C CA . LEU A 1 138 ? 2.041 -16.625 -1.339 1 96.62 138 LEU A CA 1
ATOM 1107 C C . LEU A 1 138 ? 3.459 -17.188 -1.446 1 96.62 138 LEU A C 1
ATOM 1109 O O . LEU A 1 138 ? 3.859 -17.688 -2.502 1 96.62 138 LEU A O 1
ATOM 1113 N N . LEU A 1 139 ? 4.168 -17.141 -0.391 1 96.25 139 LEU A N 1
ATOM 1114 C CA . LEU A 1 139 ? 5.516 -17.688 -0.364 1 96.25 139 LEU A CA 1
ATOM 1115 C C . LEU A 1 139 ? 5.477 -19.219 -0.466 1 96.25 139 LEU A C 1
ATOM 1117 O O . LEU A 1 139 ? 6.273 -19.812 -1.19 1 96.25 139 LEU A O 1
ATOM 1121 N N . LEU A 1 140 ? 4.555 -19.797 0.207 1 95.81 140 LEU A N 1
ATOM 1122 C CA . LEU A 1 140 ? 4.426 -21.234 0.177 1 95.81 140 LEU A CA 1
ATOM 1123 C C . LEU A 1 140 ? 4.016 -21.719 -1.211 1 95.81 140 LEU A C 1
ATOM 1125 O O . LEU A 1 140 ? 4.422 -22.812 -1.641 1 95.81 140 LEU A O 1
ATOM 1129 N N . PHE A 1 141 ? 3.18 -20.844 -1.944 1 93.88 141 PHE A N 1
ATOM 1130 C CA . PHE A 1 141 ? 2.834 -21.172 -3.322 1 93.88 141 PHE A CA 1
ATOM 1131 C C . PHE A 1 141 ? 4.09 -21.312 -4.176 1 93.88 141 PHE A C 1
ATOM 1133 O O . PHE A 1 141 ? 4.215 -22.266 -4.957 1 93.88 141 PHE A O 1
ATOM 1140 N N . TYR A 1 142 ? 4.945 -20.484 -4.016 1 93.19 142 TYR A N 1
ATOM 1141 C CA . TYR A 1 142 ? 6.156 -20.5 -4.828 1 93.19 142 TYR A CA 1
ATOM 1142 C C . TYR A 1 142 ? 7.055 -21.672 -4.445 1 93.19 142 TYR A C 1
ATOM 1144 O O . TYR A 1 142 ? 7.648 -22.312 -5.312 1 93.19 142 TYR A O 1
ATOM 1152 N N . VAL A 1 143 ? 7.148 -21.922 -3.148 1 92.5 143 VAL A N 1
ATOM 1153 C CA . VAL A 1 143 ? 7.957 -23.062 -2.701 1 92.5 143 VAL A CA 1
ATOM 1154 C C . VAL A 1 143 ? 7.402 -24.344 -3.291 1 92.5 143 VAL A C 1
ATOM 1156 O O . VAL A 1 143 ? 8.156 -25.172 -3.822 1 92.5 143 VAL A O 1
ATOM 1159 N N . SER A 1 144 ? 6.105 -24.531 -3.264 1 91.25 144 SER A N 1
ATOM 1160 C CA . SER A 1 144 ? 5.492 -25.75 -3.787 1 91.25 144 SER A CA 1
ATOM 1161 C C . SER A 1 144 ? 5.656 -25.844 -5.301 1 91.25 144 SER A C 1
ATOM 1163 O O . SER A 1 144 ? 5.898 -26.922 -5.84 1 91.25 144 SER A O 1
ATOM 1165 N N . ALA A 1 145 ? 5.504 -24.719 -5.961 1 88.88 145 ALA A N 1
ATOM 1166 C CA . ALA A 1 145 ? 5.695 -24.703 -7.41 1 88.88 145 ALA A CA 1
ATOM 1167 C C . ALA A 1 145 ? 7.133 -25.078 -7.777 1 88.88 145 ALA A C 1
ATOM 1169 O O . ALA A 1 145 ? 7.359 -25.875 -8.688 1 88.88 145 ALA A O 1
ATOM 1170 N N . PHE A 1 146 ? 8.07 -24.531 -7.082 1 87.94 146 PHE A N 1
ATOM 1171 C CA . PHE A 1 146 ? 9.477 -24.797 -7.344 1 87.94 146 PHE A CA 1
ATOM 1172 C C . PHE A 1 146 ? 9.789 -26.281 -7.105 1 87.94 146 PHE A C 1
ATOM 1174 O O . PHE A 1 146 ? 10.5 -26.906 -7.895 1 87.94 146 PHE A O 1
ATOM 1181 N N . LEU A 1 147 ? 9.227 -26.812 -6.109 1 86.31 147 LEU A N 1
ATOM 1182 C CA . LEU A 1 147 ? 9.469 -28.203 -5.781 1 86.31 147 LEU A CA 1
ATOM 1183 C C . LEU A 1 147 ? 8.844 -29.125 -6.828 1 86.31 147 LEU A C 1
ATOM 1185 O O . LEU A 1 147 ? 9.398 -30.172 -7.148 1 86.31 147 LEU A O 1
ATOM 1189 N N . MET A 1 148 ? 7.773 -28.688 -7.418 1 84.81 148 MET A N 1
ATOM 1190 C CA . MET A 1 148 ? 7.09 -29.484 -8.43 1 84.81 148 MET A CA 1
ATOM 1191 C C . MET A 1 148 ? 7.883 -29.516 -9.734 1 84.81 148 MET A C 1
ATOM 1193 O O . MET A 1 148 ? 7.887 -30.516 -10.445 1 84.81 148 MET A O 1
ATOM 1197 N N . VA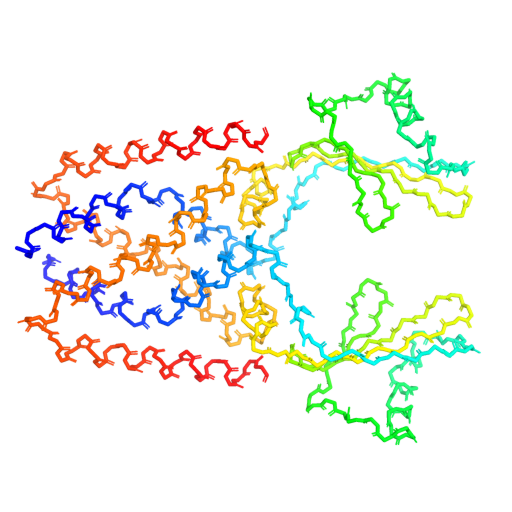L A 1 149 ? 8.586 -28.469 -9.961 1 78.94 149 VAL A N 1
ATOM 1198 C CA . VAL A 1 149 ? 9.273 -28.375 -11.242 1 78.94 149 VAL A CA 1
ATOM 1199 C C . VAL A 1 149 ? 10.742 -28.734 -11.07 1 78.94 149 VAL A C 1
ATOM 1201 O O . VAL A 1 149 ? 11.422 -29.078 -12.039 1 78.94 149 VAL A O 1
ATOM 1204 N N . ALA A 1 150 ? 11.328 -28.578 -9.914 1 73.5 150 ALA A N 1
ATOM 1205 C CA . ALA A 1 150 ? 12.75 -28.781 -9.641 1 73.5 150 ALA A CA 1
ATOM 1206 C C . ALA A 1 150 ? 13.234 -30.109 -10.195 1 73.5 150 ALA A C 1
ATOM 1208 O O . ALA A 1 150 ? 14.398 -30.25 -10.578 1 73.5 150 ALA A O 1
ATOM 1209 N N . PHE A 1 151 ? 12.398 -31.031 -10.453 1 68.81 151 PHE A N 1
ATOM 1210 C CA . PHE A 1 151 ? 12.93 -32.312 -10.852 1 68.81 151 PHE A CA 1
ATOM 1211 C C . PHE A 1 151 ? 12.633 -32.594 -12.32 1 68.81 151 PHE A C 1
ATOM 1213 O O . PHE A 1 151 ? 13.016 -33.656 -12.852 1 68.81 151 PHE A O 1
ATOM 1220 N N . LYS A 1 152 ? 12.047 -31.734 -13.023 1 72.31 152 LYS A N 1
ATOM 1221 C CA . LYS A 1 152 ? 11.734 -32.031 -14.422 1 72.31 152 LYS A CA 1
ATOM 1222 C C . LYS A 1 152 ? 12.359 -30.969 -15.344 1 72.31 152 LYS A C 1
ATOM 1224 O O . LYS A 1 152 ? 13.211 -31.312 -16.172 1 72.31 152 LYS A O 1
ATOM 1229 N N . ASP A 1 153 ? 11.906 -29.797 -15.453 1 67.44 153 ASP A N 1
ATOM 1230 C CA . ASP A 1 153 ? 12.32 -28.703 -16.328 1 67.44 153 ASP A CA 1
ATOM 1231 C C . ASP A 1 153 ? 13.031 -27.609 -15.555 1 67.44 153 ASP A C 1
ATOM 1233 O O . ASP A 1 153 ? 12.758 -26.422 -15.75 1 67.44 153 ASP A O 1
ATOM 1237 N N . THR A 1 154 ? 14.086 -27.922 -14.93 1 75.25 154 THR A N 1
ATOM 1238 C CA . THR A 1 154 ? 14.695 -27.094 -13.898 1 75.25 154 THR A CA 1
ATOM 1239 C C . THR A 1 154 ? 15.531 -25.984 -14.523 1 75.25 154 THR A C 1
ATOM 1241 O O . THR A 1 154 ? 15.5 -24.844 -14.055 1 75.25 154 THR A O 1
ATOM 1244 N N . LYS A 1 155 ? 16.078 -26.312 -15.633 1 82.94 155 LYS A N 1
ATOM 1245 C CA . LYS A 1 155 ? 17.031 -25.344 -16.156 1 82.94 155 LYS A CA 1
ATOM 1246 C C . LYS A 1 155 ? 16.312 -24.109 -16.688 1 82.94 155 LYS A C 1
ATOM 1248 O O . LYS A 1 155 ? 16.688 -22.969 -16.406 1 82.94 155 LYS A O 1
ATOM 1253 N N . ARG A 1 156 ? 15.367 -24.297 -17.5 1 82.69 156 ARG A N 1
ATOM 1254 C CA . ARG A 1 156 ? 14.633 -23.188 -18.109 1 82.69 156 ARG A CA 1
ATOM 1255 C C . ARG A 1 156 ? 13.945 -22.344 -17.047 1 82.69 156 ARG A C 1
ATOM 1257 O O . ARG A 1 156 ? 13.867 -21.125 -17.172 1 82.69 156 ARG A O 1
ATOM 1264 N N . MET A 1 157 ? 13.406 -22.953 -16.031 1 84.81 157 MET A N 1
ATOM 1265 C CA . MET A 1 157 ? 12.773 -22.234 -14.93 1 84.81 157 MET A CA 1
ATOM 1266 C C . MET A 1 157 ? 13.781 -21.328 -14.227 1 84.81 157 MET A C 1
ATOM 1268 O O . MET A 1 157 ? 13.477 -20.172 -13.93 1 84.81 157 MET A O 1
ATOM 1272 N N . PHE A 1 158 ? 14.977 -21.875 -14.07 1 88 158 PHE A N 1
ATOM 1273 C CA . PHE A 1 158 ? 16 -21.109 -13.375 1 88 158 PHE A CA 1
ATOM 1274 C C . PHE A 1 158 ? 16.469 -19.922 -14.219 1 88 158 PHE A C 1
ATOM 1276 O O . PHE A 1 158 ? 16.75 -18.844 -13.688 1 88 158 PHE A O 1
ATOM 1283 N N . ILE A 1 159 ? 16.547 -20.156 -15.469 1 91.38 159 ILE A N 1
ATOM 1284 C CA . ILE A 1 159 ? 16.922 -19.062 -16.375 1 91.38 159 ILE A CA 1
ATOM 1285 C C . ILE A 1 159 ? 15.867 -17.953 -16.297 1 91.38 159 ILE A C 1
ATOM 1287 O O . ILE A 1 159 ? 16.203 -16.781 -16.25 1 91.38 159 ILE A O 1
ATOM 1291 N N . SER A 1 160 ? 14.594 -18.344 -16.281 1 91.62 160 SER A N 1
ATOM 1292 C CA . SER A 1 160 ? 13.508 -17.359 -16.172 1 91.62 160 SER A CA 1
ATOM 1293 C C . SER A 1 160 ? 13.594 -16.578 -14.875 1 91.62 160 SER A C 1
ATOM 1295 O O . SER A 1 160 ? 13.43 -15.352 -14.867 1 91.62 160 SER A O 1
ATOM 1297 N N . VAL A 1 161 ? 13.891 -17.234 -13.789 1 92.94 161 VAL A N 1
ATOM 1298 C CA . VAL A 1 161 ? 14.031 -16.578 -12.492 1 92.94 161 VAL A CA 1
ATOM 1299 C C . VAL A 1 161 ? 15.195 -15.586 -12.539 1 92.94 161 VAL A C 1
ATOM 1301 O O . VAL A 1 161 ? 15.078 -14.461 -12.055 1 92.94 161 VAL A O 1
ATOM 1304 N N . LEU A 1 1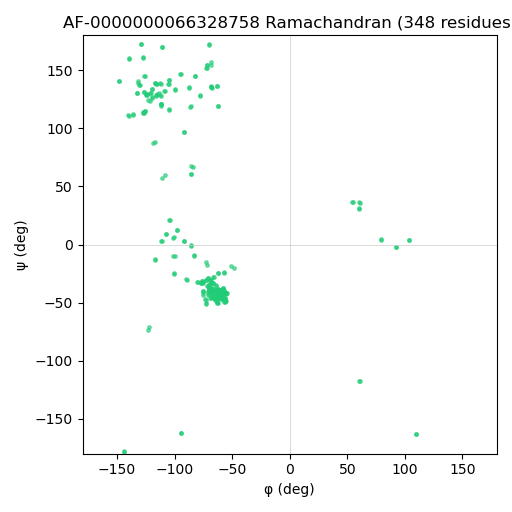62 ? 16.266 -16.016 -13.148 1 95.44 162 LEU A N 1
ATOM 1305 C CA . LEU A 1 162 ? 17.469 -15.18 -13.227 1 95.44 162 LEU A CA 1
ATOM 1306 C C . LEU A 1 162 ? 17.188 -13.922 -14.047 1 95.44 162 LEU A C 1
ATOM 1308 O O . LEU A 1 162 ? 17.562 -12.82 -13.648 1 95.44 162 LEU A O 1
ATOM 1312 N N . ILE A 1 163 ? 16.547 -14.094 -15.148 1 96.69 163 ILE A N 1
ATOM 1313 C CA . ILE A 1 163 ? 16.172 -12.945 -15.969 1 96.69 163 ILE A CA 1
ATOM 1314 C C . ILE A 1 163 ? 15.25 -12.023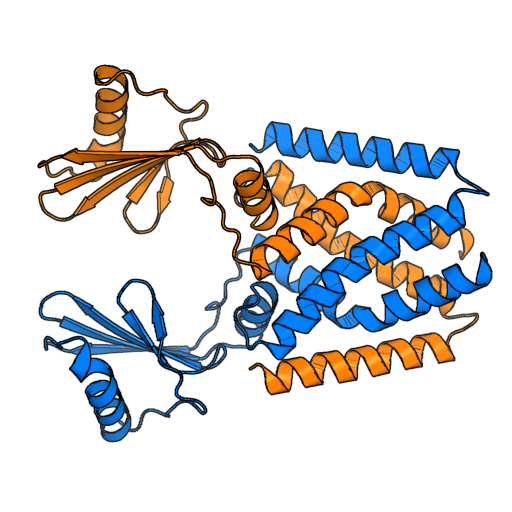 -15.172 1 96.69 163 ILE A C 1
ATOM 1316 O O . ILE A 1 163 ? 15.391 -10.797 -15.227 1 96.69 163 ILE A O 1
ATOM 1320 N N . GLY A 1 164 ? 14.281 -12.57 -14.445 1 97.38 164 GLY A N 1
ATOM 1321 C CA . GLY A 1 164 ? 13.398 -11.805 -13.578 1 97.38 164 GLY A CA 1
ATOM 1322 C C . GLY A 1 164 ? 14.148 -10.961 -12.562 1 97.38 164 GLY A C 1
ATOM 1323 O O . GLY A 1 164 ? 13.828 -9.789 -12.359 1 97.38 164 GLY A O 1
ATOM 1324 N N . PHE A 1 165 ? 15.18 -11.602 -12.023 1 98 165 PHE A N 1
ATOM 1325 C CA . PHE A 1 165 ? 15.977 -10.875 -11.039 1 98 165 PHE A CA 1
ATOM 1326 C C . PHE A 1 165 ? 16.75 -9.742 -11.703 1 98 165 PHE A C 1
ATOM 1328 O O . PHE A 1 165 ? 16.875 -8.656 -11.133 1 98 165 PHE A O 1
ATOM 1335 N N . VAL A 1 166 ? 17.25 -9.969 -12.852 1 98.19 166 VAL A N 1
ATOM 1336 C CA . VAL A 1 166 ? 18 -8.945 -13.562 1 98.19 166 VAL A CA 1
ATOM 1337 C C . VAL A 1 166 ? 17.094 -7.754 -13.875 1 98.19 166 VAL A C 1
ATOM 1339 O O . VAL A 1 166 ? 17.453 -6.602 -13.617 1 98.19 166 VAL A O 1
ATOM 1342 N N . VAL A 1 167 ? 15.922 -8.008 -14.352 1 97.81 167 VAL A N 1
ATOM 1343 C CA . VAL A 1 167 ? 14.953 -6.965 -14.68 1 97.81 167 VAL A CA 1
ATOM 1344 C C . VAL A 1 167 ? 14.523 -6.242 -13.406 1 97.81 167 VAL A C 1
ATOM 1346 O O . VAL A 1 167 ? 14.453 -5.012 -13.383 1 97.81 167 VAL A O 1
ATOM 1349 N N . PHE A 1 168 ? 14.312 -7.008 -12.336 1 98.44 168 PHE A N 1
ATOM 1350 C CA . PHE A 1 168 ? 13.883 -6.492 -11.047 1 98.44 168 PHE A CA 1
ATOM 1351 C C . PHE A 1 168 ? 14.922 -5.539 -10.469 1 98.44 168 PHE A C 1
ATOM 1353 O O . PHE A 1 168 ? 14.609 -4.387 -10.156 1 98.44 168 PHE A O 1
ATOM 1360 N N . PHE A 1 169 ? 16.125 -5.953 -10.438 1 98.12 169 PHE A N 1
ATOM 1361 C CA . PHE A 1 169 ? 17.172 -5.129 -9.836 1 98.12 169 PHE A CA 1
ATOM 1362 C C . PHE A 1 169 ? 17.547 -3.98 -10.766 1 98.12 169 PHE A C 1
ATOM 1364 O O . PHE A 1 169 ? 17.906 -2.896 -10.297 1 98.12 169 PHE A O 1
ATOM 1371 N N . GLY A 1 170 ? 17.469 -4.219 -12.055 1 97.94 170 GLY A N 1
ATOM 1372 C CA . GLY A 1 170 ? 17.672 -3.119 -12.984 1 97.94 170 GLY A CA 1
ATOM 1373 C C . GLY A 1 170 ? 16.641 -2.006 -12.812 1 97.94 170 GLY A C 1
ATOM 1374 O O . GLY A 1 170 ? 17 -0.827 -12.797 1 97.94 170 GLY A O 1
ATOM 1375 N N . ALA A 1 171 ? 15.406 -2.367 -12.641 1 97.69 171 ALA A N 1
ATOM 1376 C CA . ALA A 1 171 ? 14.344 -1.394 -12.43 1 97.69 171 ALA A CA 1
ATOM 1377 C C . ALA A 1 171 ? 14.539 -0.64 -11.117 1 97.69 171 ALA A C 1
ATOM 1379 O O . ALA A 1 171 ? 14.32 0.572 -11.047 1 97.69 171 ALA A O 1
ATOM 1380 N N . ILE A 1 172 ? 14.969 -1.377 -10.109 1 96.81 172 ILE A N 1
ATOM 1381 C CA . ILE A 1 172 ? 15.227 -0.754 -8.82 1 96.81 172 ILE A CA 1
ATOM 1382 C C . ILE A 1 172 ? 16.359 0.254 -8.945 1 96.81 172 ILE A C 1
ATOM 1384 O O . ILE A 1 172 ? 16.25 1.392 -8.484 1 96.81 172 ILE A O 1
ATOM 1388 N N . TYR A 1 173 ? 17.391 -0.171 -9.594 1 94.75 173 TYR A N 1
ATOM 1389 C CA . TYR A 1 173 ? 18.562 0.68 -9.766 1 94.75 173 TYR A CA 1
ATOM 1390 C C . TYR A 1 173 ? 18.188 1.987 -10.453 1 94.75 173 TYR A C 1
ATOM 1392 O O . TYR A 1 173 ? 18.609 3.062 -10.031 1 94.75 173 TYR A O 1
ATOM 1400 N N . TRP A 1 174 ? 17.312 1.929 -11.406 1 93.75 174 TRP A N 1
ATOM 1401 C CA . TRP A 1 174 ? 16.953 3.1 -12.195 1 93.75 174 TRP A CA 1
ATOM 1402 C C . TRP A 1 174 ? 15.906 3.943 -11.469 1 93.75 174 TRP A C 1
ATOM 1404 O O . TRP A 1 174 ? 15.602 5.062 -11.891 1 93.75 174 TRP A O 1
ATOM 1414 N N . SER A 1 175 ? 15.367 3.42 -10.406 1 93.94 175 SER A N 1
ATOM 1415 C CA . SER A 1 175 ? 14.203 4.086 -9.836 1 93.94 175 SER A CA 1
ATOM 1416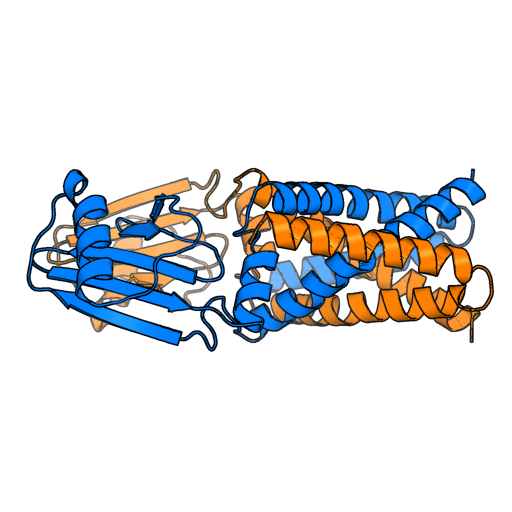 C C . SER A 1 175 ? 14.492 4.598 -8.43 1 93.94 175 SER A C 1
ATOM 1418 O O . SER A 1 175 ? 13.672 5.301 -7.836 1 93.94 175 SER A O 1
ATOM 1420 N N . LEU A 1 176 ? 15.586 4.172 -7.828 1 91.25 176 LEU A N 1
ATOM 1421 C CA . LEU A 1 176 ? 15.906 4.598 -6.469 1 91.25 176 LEU A CA 1
ATOM 1422 C C . LEU A 1 176 ? 17.078 5.578 -6.465 1 91.25 176 LEU A C 1
ATOM 1424 O O . LEU A 1 176 ? 17.922 5.539 -7.355 1 91.25 176 LEU A O 1
ATOM 1428 N N . MET B 1 1 ? -2.492 -26.531 -26.953 1 57.03 1 MET B N 1
ATOM 1429 C CA . MET B 1 1 ? -3.018 -25.375 -26.219 1 57.03 1 MET B CA 1
ATOM 1430 C C . MET B 1 1 ? -2.68 -25.484 -24.734 1 57.03 1 MET B C 1
ATOM 1432 O O . MET B 1 1 ? -2.166 -24.531 -24.141 1 57.03 1 MET B O 1
ATOM 1436 N N . SER B 1 2 ? -2.668 -26.703 -24.203 1 73.06 2 SER B N 1
ATOM 1437 C CA . SER B 1 2 ? -2.42 -26.938 -22.797 1 73.06 2 SER B CA 1
ATOM 1438 C C . SER B 1 2 ? -0.941 -26.797 -22.453 1 73.06 2 SER B C 1
ATOM 1440 O O . SER B 1 2 ? -0.59 -26.188 -21.438 1 73.06 2 SER B O 1
ATOM 1442 N N . ALA B 1 3 ? -0.247 -27.188 -23.547 1 81.62 3 ALA B N 1
ATOM 1443 C CA . ALA B 1 3 ? 1.188 -27.109 -23.281 1 81.62 3 ALA B CA 1
ATOM 1444 C C . ALA B 1 3 ? 1.674 -25.656 -23.297 1 81.62 3 ALA B C 1
ATOM 1446 O O . ALA B 1 3 ? 2.482 -25.25 -22.469 1 81.62 3 ALA B O 1
ATOM 1447 N N . MET B 1 4 ? 1.174 -24.875 -24.266 1 84.19 4 MET B N 1
ATOM 1448 C CA . MET B 1 4 ? 1.545 -23.469 -24.391 1 84.19 4 MET B CA 1
ATOM 1449 C C . MET B 1 4 ? 1.158 -22.688 -23.125 1 84.19 4 MET B C 1
ATOM 1451 O O . MET B 1 4 ? 1.934 -21.875 -22.641 1 84.19 4 MET B O 1
ATOM 1455 N N . MET B 1 5 ? 0.061 -22.969 -22.625 1 86.12 5 MET B N 1
ATOM 1456 C CA . MET B 1 5 ? -0.412 -22.297 -21.422 1 86.12 5 MET B CA 1
ATOM 1457 C C . MET B 1 5 ? 0.44 -22.688 -20.219 1 86.12 5 MET B C 1
ATOM 1459 O O . MET B 1 5 ? 0.71 -21.844 -19.359 1 86.12 5 MET B O 1
ATOM 1463 N N . ARG B 1 6 ? 0.766 -23.859 -20.281 1 86.44 6 ARG B N 1
ATOM 1464 C CA . ARG B 1 6 ? 1.61 -24.344 -19.188 1 86.44 6 ARG B CA 1
ATOM 1465 C C . ARG B 1 6 ? 2.969 -23.641 -19.203 1 86.44 6 ARG B C 1
ATOM 1467 O O . ARG B 1 6 ? 3.453 -23.188 -18.156 1 86.44 6 ARG B O 1
ATOM 1474 N N . TYR B 1 7 ? 3.531 -23.609 -20.375 1 87.62 7 TYR B N 1
ATOM 1475 C CA . TYR B 1 7 ? 4.828 -22.953 -20.5 1 87.62 7 TYR B CA 1
ATOM 1476 C C . TYR B 1 7 ? 4.723 -21.469 -20.141 1 87.62 7 TYR B C 1
ATOM 1478 O O . TYR B 1 7 ? 5.578 -20.938 -19.438 1 87.62 7 TYR B O 1
ATOM 1486 N N . PHE B 1 8 ? 3.721 -20.875 -20.641 1 91.19 8 PHE B N 1
ATOM 1487 C CA . PHE B 1 8 ? 3.49 -19.484 -20.297 1 91.19 8 PHE B CA 1
ATOM 1488 C C . PHE B 1 8 ? 3.389 -19.312 -18.781 1 91.19 8 PHE B C 1
ATOM 1490 O O . PHE B 1 8 ? 4.047 -18.438 -18.203 1 91.19 8 PHE B O 1
ATOM 1497 N N . HIS B 1 9 ? 2.6 -20.125 -18.219 1 91.94 9 HIS B N 1
ATOM 1498 C CA . HIS B 1 9 ? 2.357 -20.031 -16.781 1 91.94 9 HIS B CA 1
ATOM 1499 C C . HIS B 1 9 ? 3.65 -20.203 -15.992 1 91.94 9 HIS B C 1
ATOM 1501 O O . HIS B 1 9 ? 3.969 -19.391 -15.125 1 91.94 9 HIS B O 1
ATOM 1507 N N . ILE B 1 10 ? 4.375 -21.156 -16.359 1 88.69 10 ILE B N 1
ATOM 1508 C CA . ILE B 1 10 ? 5.586 -21.484 -15.609 1 88.69 10 ILE B CA 1
ATOM 1509 C C . ILE B 1 10 ? 6.617 -20.375 -15.781 1 88.69 10 ILE B C 1
ATOM 1511 O O . ILE B 1 10 ? 7.168 -19.859 -14.805 1 88.69 10 ILE B O 1
ATOM 1515 N N . TYR B 1 11 ? 6.805 -19.953 -16.938 1 90.25 11 TYR B N 1
ATOM 1516 C CA . TYR B 1 11 ? 7.875 -18.984 -17.203 1 90.25 11 TYR B CA 1
ATOM 1517 C C . TYR B 1 11 ? 7.496 -17.594 -16.719 1 90.25 11 TYR B C 1
ATOM 1519 O O . TYR B 1 11 ? 8.328 -16.891 -16.156 1 90.25 11 TYR B O 1
ATOM 1527 N N . ALA B 1 12 ? 6.32 -17.234 -16.906 1 93.06 12 ALA B N 1
ATOM 1528 C CA . ALA B 1 12 ? 5.883 -15.914 -16.453 1 93.06 12 ALA B CA 1
ATOM 1529 C C . ALA B 1 12 ? 5.887 -15.828 -14.93 1 93.06 12 ALA B C 1
ATOM 1531 O O . ALA B 1 12 ? 6.355 -14.836 -14.367 1 93.06 12 ALA B O 1
ATOM 1532 N N . THR B 1 13 ? 5.402 -16.828 -14.25 1 93.81 13 THR B N 1
ATOM 1533 C CA . THR B 1 13 ? 5.344 -16.781 -12.797 1 93.81 13 THR B CA 1
ATOM 1534 C C . THR B 1 13 ? 6.75 -16.797 -12.195 1 93.81 13 THR B C 1
ATOM 1536 O O . THR B 1 13 ? 7.02 -16.109 -11.211 1 93.81 13 THR B O 1
ATOM 1539 N N . THR B 1 14 ? 7.602 -17.562 -12.797 1 93.12 14 THR B N 1
ATOM 1540 C CA . THR B 1 14 ? 8.961 -17.625 -12.281 1 93.12 14 THR B CA 1
ATOM 1541 C C . THR B 1 14 ? 9.711 -16.328 -12.562 1 93.12 14 THR B C 1
ATOM 1543 O O . THR B 1 14 ? 10.539 -15.891 -11.766 1 93.12 14 THR B O 1
ATOM 1546 N N . PHE B 1 15 ? 9.445 -15.727 -13.711 1 95.81 15 PHE B N 1
ATOM 1547 C CA . PHE B 1 15 ? 10.031 -14.438 -14.062 1 95.81 15 PHE B CA 1
ATOM 1548 C C . PHE B 1 15 ? 9.672 -13.383 -13.023 1 95.81 15 PHE B C 1
ATOM 1550 O O . PHE B 1 15 ? 10.523 -12.578 -12.625 1 95.81 15 PHE B O 1
ATOM 1557 N N . PHE B 1 16 ? 8.477 -13.406 -12.484 1 97.62 16 PHE B N 1
ATOM 1558 C CA . PHE B 1 16 ? 7.992 -12.367 -11.594 1 97.62 16 PHE B CA 1
ATOM 1559 C C . PHE B 1 16 ? 8.156 -12.773 -10.133 1 97.62 16 PHE B C 1
ATOM 1561 O O . PHE B 1 16 ? 7.645 -12.102 -9.234 1 97.62 16 PHE B O 1
ATOM 1568 N N . PHE B 1 17 ? 8.891 -13.812 -9.852 1 96.38 17 PHE B N 1
ATOM 1569 C CA . PHE B 1 17 ? 9.109 -14.305 -8.5 1 96.38 17 PHE B CA 1
ATOM 1570 C C . PHE B 1 17 ? 9.703 -13.211 -7.617 1 96.38 17 PHE B C 1
ATOM 1572 O O . PHE B 1 17 ? 9.258 -13.008 -6.488 1 96.38 17 PHE B O 1
ATOM 1579 N N . PRO B 1 18 ? 10.656 -12.414 -8.094 1 97.5 18 PRO B N 1
ATOM 1580 C CA . PRO B 1 18 ? 11.234 -11.391 -7.211 1 97.5 18 PRO B CA 1
ATOM 1581 C C . PRO B 1 18 ? 10.219 -10.344 -6.777 1 97.5 18 PRO B C 1
ATOM 1583 O O . PRO B 1 18 ? 10.289 -9.836 -5.652 1 97.5 18 PRO B O 1
ATOM 1586 N N . LEU B 1 19 ? 9.32 -10 -7.609 1 98.31 19 LEU B N 1
ATOM 1587 C CA . LEU B 1 19 ? 8.289 -9.031 -7.242 1 98.31 19 LEU B CA 1
ATOM 1588 C C . LEU B 1 19 ? 7.309 -9.633 -6.242 1 98.31 19 LEU B C 1
ATOM 1590 O O . LEU B 1 19 ? 6.914 -8.969 -5.281 1 98.31 19 LEU B O 1
ATOM 1594 N N . ALA B 1 20 ? 6.926 -10.852 -6.5 1 97.25 20 ALA B N 1
ATOM 1595 C CA . ALA B 1 20 ? 6.043 -11.523 -5.551 1 97.25 20 ALA B CA 1
ATOM 1596 C C . ALA B 1 20 ? 6.688 -11.602 -4.168 1 97.25 20 ALA B C 1
ATOM 1598 O O . ALA B 1 20 ? 6.023 -11.359 -3.154 1 97.25 20 ALA B O 1
ATOM 1599 N N . LEU B 1 21 ? 7.957 -11.961 -4.184 1 97.62 21 LEU B N 1
ATOM 1600 C CA . LEU B 1 21 ? 8.711 -12.023 -2.934 1 97.62 21 LEU B CA 1
ATOM 1601 C C . LEU B 1 21 ? 8.734 -10.664 -2.24 1 97.62 21 LEU B C 1
ATOM 1603 O O . LEU B 1 21 ? 8.469 -10.578 -1.039 1 97.62 21 LEU B O 1
ATOM 1607 N N . LEU B 1 22 ? 9.008 -9.617 -2.943 1 98.31 22 LEU B N 1
ATOM 1608 C CA . LEU B 1 22 ? 9.039 -8.258 -2.408 1 98.31 22 LEU B CA 1
ATOM 1609 C C . LEU B 1 22 ? 7.707 -7.906 -1.758 1 98.31 22 LEU B C 1
ATOM 1611 O O . LEU B 1 22 ? 7.672 -7.449 -0.613 1 98.31 22 LEU B O 1
ATOM 1615 N N . PHE B 1 23 ? 6.617 -8.195 -2.441 1 98.31 23 PHE B N 1
ATOM 1616 C CA . PHE B 1 23 ? 5.312 -7.738 -1.981 1 98.31 23 PHE B CA 1
ATOM 1617 C C . PHE B 1 23 ? 4.816 -8.594 -0.825 1 98.31 23 PHE B C 1
ATOM 1619 O O . PHE B 1 23 ? 4.129 -8.102 0.072 1 98.31 23 PHE B O 1
ATOM 1626 N N . ALA B 1 24 ? 5.152 -9.844 -0.847 1 98.06 24 ALA B N 1
ATOM 1627 C CA . ALA B 1 24 ? 4.777 -10.695 0.276 1 98.06 24 ALA B CA 1
ATOM 1628 C C . ALA B 1 24 ? 5.492 -10.266 1.555 1 98.06 24 ALA B C 1
ATOM 1630 O O . ALA B 1 24 ? 4.859 -10.117 2.604 1 98.06 24 ALA B O 1
ATOM 1631 N N . VAL B 1 25 ? 6.738 -10.031 1.451 1 98.31 25 VAL B N 1
ATOM 1632 C CA . VAL B 1 25 ? 7.551 -9.703 2.621 1 98.31 25 VAL B CA 1
ATOM 1633 C C . VAL B 1 25 ? 7.227 -8.289 3.098 1 98.31 25 VAL B C 1
ATOM 1635 O O . VAL B 1 25 ? 7.016 -8.062 4.289 1 98.31 25 VAL B O 1
ATOM 1638 N N . SER B 1 26 ? 7.184 -7.352 2.195 1 98.56 26 SER B N 1
ATOM 1639 C CA . SER B 1 26 ? 6.902 -5.973 2.578 1 98.56 26 SER B CA 1
ATOM 1640 C C . SER B 1 26 ? 5.457 -5.812 3.039 1 98.56 26 SER B C 1
ATOM 1642 O O . SER B 1 26 ? 5.176 -5.07 3.984 1 98.56 26 SER B O 1
ATOM 1644 N N . GLY B 1 27 ? 4.508 -6.508 2.354 1 98.25 27 GLY B N 1
ATOM 1645 C CA . GLY B 1 27 ? 3.133 -6.48 2.82 1 98.25 27 GLY B CA 1
ATOM 1646 C C . GLY B 1 27 ? 2.971 -7 4.234 1 98.25 27 GLY B C 1
ATOM 1647 O O . GLY B 1 27 ? 2.273 -6.395 5.051 1 98.25 27 GLY B O 1
ATOM 1648 N N . LEU B 1 28 ? 3.613 -8.109 4.441 1 98.56 28 LEU B N 1
ATOM 1649 C CA . LEU B 1 28 ? 3.57 -8.672 5.789 1 98.56 28 LEU B CA 1
ATOM 1650 C C . LEU B 1 28 ? 4.203 -7.723 6.797 1 98.56 28 LEU B C 1
ATOM 1652 O O . LEU B 1 28 ? 3.676 -7.539 7.898 1 98.56 28 LEU B O 1
ATOM 1656 N N . SER B 1 29 ? 5.289 -7.105 6.473 1 98.56 29 SER B N 1
ATOM 1657 C CA . SER B 1 29 ? 5.965 -6.141 7.336 1 98.56 29 SER B CA 1
ATOM 1658 C C . SER B 1 29 ? 5.059 -4.957 7.66 1 98.56 29 SER B C 1
ATOM 1660 O O . SER B 1 29 ? 5.027 -4.488 8.805 1 98.56 29 SER B O 1
ATOM 1662 N N . LEU B 1 30 ? 4.336 -4.527 6.676 1 98.38 30 LEU B N 1
ATOM 1663 C CA . LEU B 1 30 ? 3.41 -3.42 6.879 1 98.38 30 LEU B CA 1
ATOM 1664 C C . LEU B 1 30 ? 2.334 -3.789 7.895 1 98.38 30 LEU B C 1
ATOM 1666 O O . LEU B 1 30 ? 1.951 -2.965 8.727 1 98.38 30 LEU B O 1
ATOM 1670 N N . LEU B 1 31 ? 1.903 -4.988 7.828 1 97.88 31 LEU B N 1
ATOM 1671 C CA . LEU B 1 31 ? 0.882 -5.453 8.766 1 97.88 31 LEU B CA 1
ATOM 1672 C C . LEU B 1 31 ? 1.423 -5.48 10.188 1 97.88 31 LEU B C 1
ATOM 1674 O O . LEU B 1 31 ? 0.668 -5.297 11.148 1 97.88 31 LEU B O 1
ATOM 1678 N N . PHE B 1 32 ? 2.711 -5.66 10.273 1 97.62 32 PHE B N 1
ATOM 1679 C CA . PHE B 1 32 ? 3.332 -5.715 11.594 1 97.62 32 PHE B CA 1
ATOM 1680 C C . PHE B 1 32 ? 3.807 -4.336 12.023 1 97.62 32 PHE B C 1
ATOM 1682 O O . PHE B 1 32 ? 4.547 -4.207 13 1 97.62 32 PHE B O 1
ATOM 1689 N N . GLY B 1 33 ? 3.57 -3.312 11.258 1 96.75 33 GLY B N 1
ATOM 1690 C CA . GLY B 1 33 ? 3.76 -1.946 11.719 1 96.75 33 GLY B CA 1
ATOM 1691 C C . GLY B 1 33 ? 5.02 -1.303 11.172 1 96.75 33 GLY B C 1
ATOM 1692 O O . GLY B 1 33 ? 5.363 -0.178 11.547 1 96.75 33 GLY B O 1
ATOM 1693 N N . VAL B 1 34 ? 5.719 -2.041 10.289 1 97.62 34 VAL B N 1
ATOM 1694 C CA . VAL B 1 34 ? 6.891 -1.451 9.648 1 97.62 34 VAL B CA 1
ATOM 1695 C C . VAL B 1 34 ? 6.457 -0.346 8.695 1 97.62 34 VAL B C 1
ATOM 1697 O O . VAL B 1 34 ? 5.48 -0.503 7.957 1 97.62 34 VAL B O 1
ATOM 1700 N N . ARG B 1 35 ? 7.16 0.75 8.75 1 97.38 35 ARG B N 1
ATOM 1701 C CA . ARG B 1 35 ? 6.879 1.889 7.883 1 97.38 35 ARG B CA 1
ATOM 1702 C C . ARG B 1 35 ? 8.141 2.367 7.176 1 97.38 35 ARG B C 1
ATOM 1704 O O . ARG B 1 35 ? 9.234 1.857 7.434 1 97.38 35 ARG B O 1
ATOM 1711 N N . GLN B 1 36 ? 7.969 3.289 6.254 1 96.75 36 GLN B N 1
ATOM 1712 C CA . GLN B 1 36 ? 9.062 3.719 5.387 1 96.75 36 GLN B CA 1
ATOM 1713 C C . GLN B 1 36 ? 10.195 4.344 6.191 1 96.75 36 GLN B C 1
ATOM 1715 O O . GLN B 1 36 ? 11.352 4.297 5.781 1 96.75 36 GLN B O 1
ATOM 1720 N N . ASP B 1 37 ? 9.875 4.863 7.391 1 96.75 37 ASP B N 1
ATOM 1721 C CA . ASP B 1 37 ? 10.914 5.543 8.148 1 96.75 37 ASP B CA 1
ATOM 1722 C C . ASP B 1 37 ? 11.359 4.703 9.352 1 96.75 37 ASP B C 1
ATOM 1724 O O . ASP B 1 37 ? 12.109 5.18 10.203 1 96.75 37 ASP B O 1
ATOM 1728 N N . THR B 1 38 ? 10.875 3.477 9.367 1 96.81 38 THR B N 1
ATOM 1729 C CA . THR B 1 38 ? 11.336 2.564 10.414 1 96.81 38 THR B CA 1
ATOM 1730 C C . THR B 1 38 ? 12.836 2.322 10.297 1 96.81 38 THR B C 1
ATOM 1732 O O . THR B 1 38 ? 13.32 1.859 9.258 1 96.81 38 THR B O 1
ATOM 1735 N N . GLY B 1 39 ? 13.562 2.709 11.391 1 95.81 39 GLY B N 1
ATOM 1736 C CA . GLY B 1 39 ? 15 2.502 11.438 1 95.81 39 GLY B CA 1
ATOM 1737 C C . GLY B 1 39 ? 15.781 3.545 10.664 1 95.81 39 GLY B C 1
ATOM 1738 O O . GLY B 1 39 ? 17 3.447 10.539 1 95.81 39 GLY B O 1
ATOM 1739 N N . ALA B 1 40 ? 15.117 4.512 10.141 1 97.69 40 ALA B N 1
ATOM 1740 C CA . ALA B 1 40 ? 15.789 5.555 9.367 1 97.69 40 ALA B CA 1
ATOM 1741 C C . ALA B 1 40 ? 16.609 6.469 10.281 1 97.69 40 ALA B C 1
ATOM 1743 O O . ALA B 1 40 ? 16.281 6.625 11.461 1 97.69 40 ALA B O 1
ATOM 1744 N N . THR B 1 41 ? 17.703 7.062 9.742 1 97.5 41 THR B N 1
ATOM 1745 C CA . THR B 1 41 ? 18.422 8.148 10.398 1 97.5 41 THR B CA 1
ATOM 1746 C C . THR B 1 41 ? 17.797 9.5 10.07 1 97.5 41 THR B C 1
ATOM 1748 O O . THR B 1 41 ? 17.75 9.906 8.906 1 97.5 41 THR B O 1
ATOM 1751 N N . ILE B 1 42 ? 17.344 10.156 11.125 1 97.19 42 ILE B N 1
ATOM 1752 C CA . ILE B 1 42 ? 16.641 11.422 10.945 1 97.19 42 ILE B CA 1
ATOM 1753 C C . ILE B 1 42 ? 17.391 12.531 11.68 1 97.19 42 ILE B C 1
ATOM 1755 O O . ILE B 1 42 ? 17.734 12.383 12.852 1 97.19 42 ILE B O 1
ATOM 1759 N N . LYS B 1 43 ? 17.719 13.609 10.984 1 97.06 43 LYS B N 1
ATOM 1760 C CA . LYS B 1 43 ? 18.25 14.836 11.562 1 97.06 43 LYS B CA 1
ATOM 1761 C C . LYS B 1 43 ? 17.312 16.016 11.32 1 97.06 43 LYS B C 1
ATOM 1763 O O . LYS B 1 43 ? 16.734 16.141 10.234 1 97.06 43 LYS B O 1
ATOM 1768 N N . GLU B 1 44 ? 17.188 16.812 12.336 1 96.75 44 GLU B N 1
ATOM 1769 C CA . GLU B 1 44 ? 16.25 17.922 12.258 1 96.75 44 GLU B CA 1
ATOM 1770 C C . GLU B 1 44 ? 16.891 19.234 12.719 1 96.75 44 GLU B C 1
ATOM 1772 O O . GLU B 1 44 ? 17.656 19.234 13.688 1 96.75 44 GLU B O 1
ATOM 1777 N N . TRP B 1 45 ? 16.594 20.312 12.008 1 96.94 45 TRP B N 1
ATOM 1778 C CA . TRP B 1 45 ? 16.984 21.672 12.359 1 96.94 45 TRP B CA 1
ATOM 1779 C C . TRP B 1 45 ? 15.781 22.594 12.398 1 96.94 45 TRP B C 1
ATOM 1781 O O . TRP B 1 45 ? 14.938 22.547 11.5 1 96.94 45 TRP B O 1
ATOM 1791 N N . VAL B 1 46 ? 15.688 23.328 13.453 1 96.62 46 VAL B N 1
ATOM 1792 C CA . VAL B 1 46 ? 14.617 24.312 13.578 1 96.62 46 VAL B CA 1
ATOM 1793 C C . VAL B 1 46 ? 15.211 25.719 13.531 1 96.62 46 VAL B C 1
ATOM 1795 O O . VAL B 1 46 ? 16.062 26.062 14.352 1 96.62 46 VAL B O 1
ATOM 1798 N N . LEU B 1 47 ? 14.734 26.406 12.523 1 95.69 47 LEU B N 1
ATOM 1799 C CA . LEU B 1 47 ? 15.227 27.766 12.344 1 95.69 47 LEU B CA 1
ATOM 1800 C C . LEU B 1 47 ? 14.133 28.797 12.625 1 95.69 47 LEU B C 1
ATOM 1802 O O . LEU B 1 47 ? 12.969 28.578 12.281 1 95.69 47 LEU B O 1
ATOM 1806 N N . GLU B 1 48 ? 14.445 29.875 13.305 1 94.44 48 GLU B N 1
ATOM 1807 C CA . GLU B 1 48 ? 13.508 30.969 13.555 1 94.44 48 GLU B CA 1
ATOM 1808 C C . GLU B 1 48 ? 13.484 31.938 12.383 1 94.44 48 GLU B C 1
ATOM 1810 O O . GLU B 1 48 ? 13.93 33.094 12.516 1 94.44 48 GLU B O 1
ATOM 1815 N N . LYS B 1 49 ? 13.023 31.484 11.344 1 92.62 49 LYS B N 1
ATOM 1816 C CA . LYS B 1 49 ? 12.945 32.281 10.117 1 92.62 49 LYS B CA 1
ATOM 1817 C C . LYS B 1 49 ? 11.734 31.859 9.281 1 92.62 49 LYS B C 1
ATOM 1819 O O . LYS B 1 49 ? 11.406 30.688 9.18 1 92.62 49 LYS B O 1
ATOM 1824 N N . SER B 1 50 ? 11.094 32.844 8.703 1 92.62 50 SER B N 1
ATOM 1825 C CA . SER B 1 50 ? 10.016 32.594 7.758 1 92.62 50 SER B CA 1
ATOM 1826 C C . SER B 1 50 ? 10.5 32.719 6.316 1 92.62 50 SER B C 1
ATOM 1828 O O . SER B 1 50 ? 11.289 33.594 5.992 1 92.62 50 SER B O 1
ATOM 1830 N N . LEU B 1 51 ? 10.094 31.703 5.535 1 93.88 51 LEU B N 1
ATOM 1831 C CA . LEU B 1 51 ? 10.5 31.672 4.137 1 93.88 51 LEU B CA 1
ATOM 1832 C C . LEU B 1 51 ? 9.289 31.703 3.215 1 93.88 51 LEU B C 1
ATOM 1834 O O . LEU B 1 51 ? 8.273 31.047 3.492 1 93.88 51 LEU B O 1
ATOM 1838 N N . LYS B 1 52 ? 9.43 32.531 2.285 1 91.81 52 LYS B N 1
ATOM 1839 C CA . LYS B 1 52 ? 8.43 32.438 1.222 1 91.81 52 LYS B CA 1
ATOM 1840 C C . LYS B 1 52 ? 8.641 31.203 0.368 1 91.81 52 LYS B C 1
ATOM 1842 O O . LYS B 1 52 ? 9.758 30.672 0.289 1 91.81 52 LYS B O 1
ATOM 1847 N N . LYS B 1 53 ? 7.594 30.734 -0.238 1 90 53 LYS B N 1
ATOM 1848 C CA . LYS B 1 53 ? 7.617 29.5 -1.012 1 90 53 LYS B CA 1
ATOM 1849 C C . LYS B 1 53 ? 8.695 29.547 -2.088 1 90 53 LYS B C 1
ATOM 1851 O O . LYS B 1 53 ? 9.43 28.562 -2.285 1 90 53 LYS B O 1
ATOM 1856 N N . GLU B 1 54 ? 8.867 30.656 -2.801 1 91.06 54 GLU B N 1
ATOM 1857 C CA . GLU B 1 54 ? 9.766 30.781 -3.943 1 91.06 54 GLU B CA 1
ATOM 1858 C C . GLU B 1 54 ? 11.227 30.797 -3.5 1 91.06 54 GLU B C 1
ATOM 1860 O O . GLU B 1 54 ? 12.133 30.562 -4.309 1 91.06 54 GLU B O 1
ATOM 1865 N N . GLU B 1 55 ? 11.422 31 -2.291 1 94.44 55 GLU B N 1
ATOM 1866 C CA . GLU B 1 55 ? 12.789 31.141 -1.799 1 94.44 55 GLU B CA 1
ATOM 1867 C C . GLU B 1 55 ? 13.273 29.859 -1.137 1 94.44 55 GLU B C 1
ATOM 1869 O O . GLU B 1 55 ? 14.461 29.719 -0.841 1 94.44 55 GLU B O 1
ATOM 1874 N N . ARG B 1 56 ? 12.391 28.938 -0.917 1 95.19 56 ARG B N 1
ATOM 1875 C CA . ARG B 1 56 ? 12.656 27.766 -0.08 1 95.19 56 ARG B CA 1
ATOM 1876 C C . ARG B 1 56 ? 13.758 26.906 -0.684 1 95.19 56 ARG B C 1
ATOM 1878 O O . ARG B 1 56 ? 14.664 26.469 0.023 1 95.19 56 ARG B O 1
ATOM 1885 N N . LEU B 1 57 ? 13.633 26.672 -1.955 1 94.94 57 LEU B N 1
ATOM 1886 C CA . LEU B 1 57 ? 14.594 25.781 -2.592 1 94.94 57 LEU B CA 1
ATOM 1887 C C . LEU B 1 57 ? 16 26.359 -2.525 1 94.94 57 LEU B C 1
ATOM 1889 O O . LEU B 1 57 ? 16.953 25.656 -2.154 1 94.94 57 LEU B O 1
ATOM 1893 N N . ASP B 1 58 ? 16.172 27.547 -2.891 1 95.38 58 ASP B N 1
ATOM 1894 C CA . ASP B 1 58 ? 17.484 28.188 -2.859 1 95.38 58 ASP B CA 1
ATOM 1895 C C . ASP B 1 58 ? 18.016 28.266 -1.435 1 95.38 58 ASP B C 1
ATOM 1897 O O . ASP B 1 58 ? 19.203 28 -1.197 1 95.38 58 ASP B O 1
ATOM 1901 N N . PHE B 1 59 ? 17.172 28.625 -0.578 1 96.5 59 PHE B N 1
ATOM 1902 C CA . PHE B 1 59 ? 17.578 28.672 0.825 1 96.5 59 PHE B CA 1
ATOM 1903 C C . PHE B 1 59 ? 18.062 27.312 1.291 1 96.5 59 PHE B C 1
ATOM 1905 O O . PHE B 1 59 ? 19.094 27.203 1.956 1 96.5 59 PHE B O 1
ATOM 1912 N N . LEU B 1 60 ? 17.281 26.312 0.98 1 96.31 60 LEU B N 1
ATOM 1913 C CA . LEU B 1 60 ? 17.625 24.953 1.398 1 96.31 60 LEU B CA 1
ATOM 1914 C C . LEU B 1 60 ? 18.984 24.531 0.853 1 96.31 60 LEU B C 1
ATOM 1916 O O . LEU B 1 60 ? 19.812 23.984 1.589 1 96.31 60 LEU B O 1
ATOM 1920 N N . LYS B 1 61 ? 19.219 24.766 -0.383 1 95.5 61 LYS B N 1
ATOM 1921 C CA . LYS B 1 61 ? 20.5 24.438 -0.993 1 95.5 61 LYS B CA 1
ATOM 1922 C C . LYS B 1 61 ? 21.656 25.109 -0.249 1 95.5 61 LYS B C 1
ATOM 1924 O O . LYS B 1 61 ? 22.672 24.469 0.05 1 95.5 61 LYS B O 1
ATOM 1929 N N . ASP B 1 62 ? 21.484 26.344 0.027 1 96.19 62 ASP B N 1
ATOM 1930 C CA . ASP B 1 62 ? 22.516 27.094 0.743 1 96.19 62 ASP B CA 1
ATOM 1931 C C . ASP B 1 62 ? 22.719 26.531 2.146 1 96.19 62 ASP B C 1
ATOM 1933 O O . ASP B 1 62 ? 23.859 26.391 2.594 1 96.19 62 ASP B O 1
ATOM 1937 N N . PHE B 1 63 ? 21.688 26.281 2.822 1 96.88 63 PHE B N 1
ATOM 1938 C CA . PHE B 1 63 ? 21.75 25.734 4.168 1 96.88 63 PHE B CA 1
ATOM 1939 C C . PHE B 1 63 ? 22.547 24.422 4.188 1 96.88 63 PHE B C 1
ATOM 1941 O O . PHE B 1 63 ? 23.391 24.219 5.051 1 96.88 63 PHE B O 1
ATOM 1948 N N . LEU B 1 64 ? 22.203 23.531 3.256 1 96.56 64 LEU B N 1
ATOM 1949 C CA . LEU B 1 64 ? 22.875 22.234 3.182 1 96.56 64 LEU B CA 1
ATOM 1950 C C . LEU B 1 64 ? 24.359 22.406 2.949 1 96.56 64 LEU B C 1
ATOM 1952 O O . LEU B 1 64 ? 25.172 21.734 3.586 1 96.56 64 LEU B O 1
ATOM 1956 N N . LYS B 1 65 ? 24.688 23.297 2.07 1 95.5 65 LYS B N 1
ATOM 1957 C CA . LYS B 1 65 ? 26.078 23.578 1.773 1 95.5 65 LYS B CA 1
ATOM 1958 C C . LYS B 1 65 ? 26.797 24.125 3 1 95.5 65 LYS B C 1
ATOM 1960 O O . LYS B 1 65 ? 27.875 23.656 3.361 1 95.5 65 LYS B O 1
ATOM 1965 N N . GLU B 1 66 ? 26.219 25.047 3.676 1 96.19 66 GLU B N 1
ATOM 1966 C CA . GLU B 1 66 ? 26.828 25.734 4.809 1 96.19 66 GLU B CA 1
ATOM 1967 C C . GLU B 1 66 ? 27.016 24.781 5.992 1 96.19 66 GLU B C 1
ATOM 1969 O O . GLU B 1 66 ? 27.953 24.938 6.773 1 96.19 66 GLU B O 1
ATOM 1974 N N . ASN B 1 67 ? 26.156 23.875 6.129 1 96.38 67 ASN B N 1
ATOM 1975 C CA . ASN B 1 67 ? 26.188 22.984 7.281 1 96.38 67 ASN B CA 1
ATOM 1976 C C . ASN B 1 67 ? 26.812 21.625 6.93 1 96.38 67 ASN B C 1
ATOM 1978 O O . ASN B 1 67 ? 26.766 20.703 7.734 1 96.38 67 ASN B O 1
ATOM 1982 N N . HIS B 1 68 ? 27.344 21.453 5.75 1 95.62 68 HIS B N 1
ATOM 1983 C CA . HIS B 1 68 ? 28.047 20.281 5.266 1 95.62 68 HIS B CA 1
ATOM 1984 C C . HIS B 1 68 ? 27.141 19.047 5.301 1 95.62 68 HIS B C 1
ATOM 1986 O O . HIS B 1 68 ? 27.562 17.969 5.758 1 95.62 68 HIS B O 1
ATOM 1992 N N . ILE B 1 69 ? 25.922 19.266 5.016 1 95.75 69 ILE B N 1
ATOM 1993 C CA . ILE B 1 69 ? 24.953 18.188 4.875 1 95.75 69 ILE B CA 1
ATOM 1994 C C . ILE B 1 69 ? 24.953 17.672 3.436 1 95.75 69 ILE B C 1
ATOM 1996 O O . ILE B 1 69 ? 24.969 18.469 2.49 1 95.75 69 ILE B O 1
ATOM 2000 N N . ALA B 1 70 ? 24.953 16.406 3.289 1 93.69 70 ALA B N 1
ATOM 2001 C CA . ALA B 1 70 ? 25.047 15.797 1.966 1 93.69 70 ALA B CA 1
ATOM 2002 C C . ALA B 1 70 ? 23.844 16.172 1.109 1 93.69 70 ALA B C 1
ATOM 2004 O O . ALA B 1 70 ? 22.703 16.109 1.575 1 93.69 70 ALA B O 1
ATOM 2005 N N . MET B 1 71 ? 24.016 16.516 -0.126 1 91.94 71 MET B N 1
ATOM 2006 C CA . MET B 1 71 ? 22.969 16.75 -1.104 1 91.94 71 MET B CA 1
ATOM 2007 C C . MET B 1 71 ? 22.484 15.438 -1.712 1 91.94 71 MET B C 1
ATOM 2009 O O . MET B 1 71 ? 23.281 14.539 -1.972 1 91.94 71 MET B O 1
ATOM 2013 N N . PRO B 1 72 ? 21.281 15.422 -1.962 1 91.31 72 PRO B N 1
ATOM 2014 C CA . PRO B 1 72 ? 20.797 14.219 -2.654 1 91.31 72 PRO B CA 1
ATOM 2015 C C . PRO B 1 72 ? 21.312 14.125 -4.086 1 91.31 72 PRO B C 1
ATOM 2017 O O . PRO B 1 72 ? 21.656 15.141 -4.699 1 91.31 72 PRO B O 1
ATOM 2020 N N . LYS B 1 73 ? 21.406 12.977 -4.617 1 84.19 73 LYS B N 1
ATOM 2021 C CA . LYS B 1 73 ? 21.906 12.719 -5.969 1 84.19 73 LYS B CA 1
ATOM 2022 C C . LYS B 1 73 ? 21.031 13.398 -7.016 1 84.19 73 LYS B C 1
ATOM 2024 O O . LYS B 1 73 ? 21.531 13.93 -8.008 1 84.19 73 LYS B O 1
ATOM 2029 N N . LYS B 1 74 ? 19.812 13.375 -6.836 1 82.69 74 LYS B N 1
ATOM 2030 C CA . LYS B 1 74 ? 18.844 14.031 -7.723 1 82.69 74 LYS B CA 1
ATOM 2031 C C . LYS B 1 74 ? 18 15.047 -6.961 1 82.69 74 LYS B C 1
ATOM 2033 O O . LYS B 1 74 ? 17.422 14.727 -5.922 1 82.69 74 LYS B O 1
ATOM 2038 N N . ILE B 1 75 ? 18.141 16.219 -7.559 1 82.06 75 ILE B N 1
ATOM 2039 C CA . ILE B 1 75 ? 17.297 17.266 -6.977 1 82.06 75 ILE B CA 1
ATOM 2040 C C . ILE B 1 75 ? 15.961 17.312 -7.719 1 82.06 75 ILE B C 1
ATOM 2042 O O . ILE B 1 75 ? 15.922 17.609 -8.914 1 82.06 75 ILE B O 1
ATOM 2046 N N . GLU B 1 76 ? 14.922 16.703 -7.266 1 83.69 76 GLU B N 1
ATOM 2047 C CA . GLU B 1 76 ? 13.562 16.734 -7.793 1 83.69 76 GLU B CA 1
ATOM 2048 C C . GLU B 1 76 ? 12.586 17.312 -6.77 1 83.69 76 GLU B C 1
ATOM 2050 O O . GLU B 1 76 ? 11.992 16.578 -5.984 1 83.69 76 GLU B O 1
ATOM 2055 N N . PRO B 1 77 ? 12.555 18.625 -6.906 1 90.69 77 PRO B N 1
ATOM 2056 C CA . PRO B 1 77 ? 11.719 19.234 -5.871 1 90.69 77 PRO B CA 1
ATOM 2057 C C . PRO B 1 77 ? 10.234 18.891 -6.035 1 90.69 77 PRO B C 1
ATOM 2059 O O . PRO B 1 77 ? 9.734 18.844 -7.164 1 90.69 77 PRO B O 1
ATOM 2062 N N . ARG B 1 78 ? 9.68 18.578 -5.027 1 89 78 ARG B N 1
ATOM 2063 C CA . ARG B 1 78 ? 8.242 18.359 -4.984 1 89 78 ARG B CA 1
ATOM 2064 C C . ARG B 1 78 ? 7.633 18.938 -3.715 1 89 78 ARG B C 1
ATOM 2066 O O . ARG B 1 78 ? 8.352 19.281 -2.775 1 89 78 ARG B O 1
ATOM 2073 N N . GLU B 1 79 ? 6.344 19.125 -3.85 1 88.31 79 GLU B N 1
ATOM 2074 C CA . GLU B 1 79 ? 5.605 19.625 -2.691 1 88.31 79 GLU B CA 1
ATOM 2075 C C . GLU B 1 79 ? 4.715 18.531 -2.1 1 88.31 79 GLU B C 1
ATOM 2077 O O . GLU B 1 79 ? 4.059 17.797 -2.834 1 88.31 79 GLU B O 1
ATOM 2082 N N . HIS B 1 80 ? 4.797 18.391 -0.79 1 84.62 80 HIS B N 1
ATOM 2083 C CA . HIS B 1 80 ? 3.949 17.438 -0.083 1 84.62 80 HIS B CA 1
ATOM 2084 C C . HIS B 1 80 ? 3.375 18.047 1.191 1 84.62 80 HIS B C 1
ATOM 2086 O O . HIS B 1 80 ? 4.117 18.375 2.123 1 84.62 80 HIS B O 1
ATOM 2092 N N . ARG B 1 81 ? 2.109 18.281 1.226 1 79.38 81 ARG B N 1
ATOM 2093 C CA . ARG B 1 81 ? 1.38 18.812 2.369 1 79.38 81 ARG B CA 1
ATOM 2094 C C . ARG B 1 81 ? 1.989 20.125 2.84 1 79.38 81 ARG B C 1
ATOM 2096 O O . ARG B 1 81 ? 2.232 20.312 4.035 1 79.38 81 ARG B O 1
ATOM 2103 N N . GLY B 1 82 ? 2.424 20.875 1.917 1 82.88 82 GLY B N 1
ATOM 2104 C CA . GLY B 1 82 ? 2.926 22.203 2.205 1 82.88 82 GLY B CA 1
ATOM 2105 C C . GLY B 1 82 ? 4.422 22.234 2.441 1 82.88 82 GLY B C 1
ATOM 2106 O O . GLY B 1 82 ? 5.008 23.312 2.598 1 82.88 82 GLY B O 1
ATOM 2107 N N . ALA B 1 83 ? 4.984 21.125 2.396 1 93 83 ALA B N 1
ATOM 2108 C CA . ALA B 1 83 ? 6.426 21.047 2.617 1 93 83 ALA B CA 1
ATOM 2109 C C . ALA B 1 83 ? 7.172 20.828 1.305 1 93 83 ALA B C 1
ATOM 2111 O O . ALA B 1 83 ? 6.664 20.156 0.404 1 93 83 ALA B O 1
ATOM 2112 N N . LEU B 1 84 ? 8.328 21.5 1.23 1 95.75 84 LEU B N 1
ATOM 2113 C CA . LEU B 1 84 ? 9.234 21.219 0.127 1 95.75 84 LEU B CA 1
ATOM 2114 C C . LEU B 1 84 ? 10.008 19.922 0.387 1 95.75 84 LEU B C 1
ATOM 2116 O O . LEU B 1 84 ? 10.562 19.734 1.472 1 95.75 84 LEU B O 1
ATOM 2120 N N . VAL B 1 85 ? 9.977 19.078 -0.545 1 95.31 85 VAL B N 1
ATOM 2121 C CA . VAL B 1 85 ? 10.68 17.797 -0.421 1 95.31 85 VAL B CA 1
ATOM 2122 C C . VAL B 1 85 ? 11.633 17.609 -1.603 1 95.31 85 VAL B C 1
ATOM 2124 O O . VAL B 1 85 ? 11.242 17.812 -2.756 1 95.31 85 VAL B O 1
ATOM 2127 N N . ILE B 1 86 ? 12.859 17.312 -1.299 1 95.19 86 ILE B N 1
ATOM 2128 C CA . ILE B 1 86 ? 13.797 16.984 -2.369 1 95.19 86 ILE B CA 1
ATOM 2129 C C . ILE B 1 86 ? 14.484 15.648 -2.068 1 95.19 86 ILE B C 1
ATOM 2131 O O . ILE B 1 86 ? 14.5 15.195 -0.922 1 95.19 86 ILE B O 1
ATOM 2135 N N . GLY B 1 87 ? 15.078 15.016 -3.18 1 94.25 87 GLY B N 1
ATOM 2136 C CA . GLY B 1 87 ? 15.852 13.789 -3.008 1 94.25 87 GLY B CA 1
ATOM 2137 C C . GLY B 1 87 ? 15.164 12.562 -3.566 1 94.25 87 GLY B C 1
ATOM 2138 O O . GLY B 1 87 ? 14.328 12.672 -4.469 1 94.25 87 GLY B O 1
ATOM 2139 N N . THR B 1 88 ? 15.695 11.438 -3.098 1 92.69 88 THR B N 1
ATOM 2140 C CA . THR B 1 88 ? 15.227 10.141 -3.561 1 92.69 88 THR B CA 1
ATOM 2141 C C . THR B 1 88 ? 14.484 9.406 -2.449 1 92.69 88 THR B C 1
ATOM 2143 O O . THR B 1 88 ? 14.492 9.844 -1.297 1 92.69 88 THR B O 1
ATOM 2146 N N . PRO B 1 89 ? 13.836 8.312 -2.812 1 93.38 89 PRO B N 1
ATOM 2147 C CA . PRO B 1 89 ? 13.156 7.523 -1.787 1 93.38 89 PRO B CA 1
ATOM 2148 C C . PRO B 1 89 ? 14.094 7.059 -0.678 1 93.38 89 PRO B C 1
ATOM 2150 O O . PRO B 1 89 ? 13.656 6.832 0.453 1 93.38 89 PRO B O 1
ATOM 2153 N N . LEU B 1 90 ? 15.336 6.965 -0.934 1 95.38 90 LEU B N 1
ATOM 2154 C CA . LEU B 1 90 ? 16.281 6.461 0.049 1 95.38 90 LEU B CA 1
ATOM 2155 C C . LEU B 1 90 ? 16.844 7.598 0.906 1 95.38 90 LEU B C 1
ATOM 2157 O O . LEU B 1 90 ? 17.234 7.379 2.057 1 95.38 90 LEU B O 1
ATOM 2161 N N . TYR B 1 91 ? 16.922 8.727 0.361 1 95.94 91 TYR B N 1
ATOM 2162 C CA . TYR B 1 91 ? 17.453 9.906 1.033 1 95.94 91 TYR B CA 1
ATOM 2163 C C . TYR B 1 91 ? 16.625 11.141 0.679 1 95.94 91 TYR B C 1
ATOM 2165 O O . TYR B 1 91 ? 16.703 11.648 -0.443 1 95.94 91 TYR B O 1
ATOM 2173 N N . GLU B 1 92 ? 15.914 11.633 1.664 1 95.56 92 GLU B N 1
ATOM 2174 C CA . GLU B 1 92 ? 14.969 12.719 1.438 1 95.56 92 GLU B CA 1
ATOM 2175 C C . GLU B 1 92 ? 15.234 13.883 2.389 1 95.56 92 GLU B C 1
ATOM 2177 O O . GLU B 1 92 ? 15.641 13.68 3.535 1 95.56 92 GLU B O 1
ATOM 2182 N N . ILE B 1 93 ? 15.023 15.078 1.92 1 96.69 93 ILE B N 1
ATOM 2183 C CA . ILE B 1 93 ? 15.125 16.281 2.73 1 96.69 93 ILE B CA 1
ATOM 2184 C C . ILE B 1 93 ? 13.82 17.078 2.65 1 96.69 93 ILE B C 1
ATOM 2186 O O . ILE B 1 93 ? 13.305 17.312 1.558 1 96.69 93 ILE B O 1
ATOM 2190 N N . ASN B 1 94 ? 13.336 17.406 3.793 1 96.12 94 ASN B N 1
ATOM 2191 C CA . ASN B 1 94 ? 12.094 18.156 3.906 1 96.12 94 ASN B CA 1
ATOM 2192 C C . ASN B 1 94 ? 12.328 19.547 4.516 1 96.12 94 ASN B C 1
ATOM 2194 O O . ASN B 1 94 ? 13.117 19.688 5.449 1 96.12 94 ASN B O 1
ATOM 2198 N N . LEU B 1 95 ? 11.656 20.516 3.93 1 96.81 95 LEU B N 1
ATOM 2199 C CA . LEU B 1 95 ? 11.625 21.859 4.473 1 96.81 95 LEU B CA 1
ATOM 2200 C C . LEU B 1 95 ? 10.195 22.344 4.664 1 96.81 95 LEU B C 1
ATOM 2202 O O . LEU B 1 95 ? 9.43 22.438 3.697 1 96.81 95 LEU B O 1
ATOM 2206 N N . GLU B 1 96 ? 9.844 22.547 5.879 1 95.38 96 GLU B N 1
ATOM 2207 C CA . GLU B 1 96 ? 8.5 23.016 6.211 1 95.38 96 GLU B CA 1
ATOM 2208 C C . GLU B 1 96 ? 8.547 24.344 6.965 1 95.38 96 GLU B C 1
ATOM 2210 O O . GLU B 1 96 ? 9.297 24.484 7.934 1 95.38 96 GLU B O 1
ATOM 2215 N N . THR B 1 97 ? 7.727 25.266 6.449 1 93.56 97 THR B N 1
ATOM 2216 C CA . THR B 1 97 ? 7.633 26.578 7.102 1 93.56 97 THR B CA 1
ATOM 2217 C C . THR B 1 97 ? 6.262 26.75 7.742 1 93.56 97 THR B C 1
ATOM 2219 O O . THR B 1 97 ? 5.234 26.641 7.066 1 93.56 97 THR B O 1
ATOM 2222 N N . LYS B 1 98 ? 6.234 26.969 9.016 1 86.31 98 LYS B N 1
ATOM 2223 C CA . LYS B 1 98 ? 5.008 27.25 9.758 1 86.31 98 LYS B CA 1
ATOM 2224 C C . LYS B 1 98 ? 5.152 28.531 10.586 1 86.31 98 LYS B C 1
ATOM 2226 O O . LYS B 1 98 ? 5.898 28.562 11.57 1 86.31 98 LYS B O 1
ATOM 2231 N N . GLY B 1 99 ? 4.398 29.516 10.195 1 85.19 99 GLY B N 1
ATOM 2232 C CA . GLY B 1 99 ? 4.539 30.797 10.867 1 85.19 99 GLY B CA 1
ATOM 2233 C C . GLY B 1 99 ? 5.926 31.391 10.734 1 85.19 99 GLY B C 1
ATOM 2234 O O . GLY B 1 99 ? 6.402 31.609 9.617 1 85.19 99 GLY B O 1
ATOM 2235 N N . ASP B 1 100 ? 6.523 31.516 11.906 1 91.62 100 ASP B N 1
ATOM 2236 C CA . ASP B 1 100 ? 7.836 32.156 11.93 1 91.62 100 ASP B CA 1
ATOM 2237 C C . ASP B 1 100 ? 8.945 31.109 12.125 1 91.62 100 ASP B C 1
ATOM 2239 O O . ASP B 1 100 ? 10.062 31.469 12.508 1 91.62 100 ASP B O 1
ATOM 2243 N N . GLN B 1 101 ? 8.609 29.906 11.805 1 95.19 101 GLN B N 1
ATOM 2244 C CA . GLN B 1 101 ? 9.594 28.844 12.016 1 95.19 101 GLN B CA 1
ATOM 2245 C C . GLN B 1 101 ? 9.75 27.984 10.766 1 95.19 101 GLN B C 1
ATOM 2247 O O . GLN B 1 101 ? 8.766 27.703 10.078 1 95.19 101 GLN B O 1
ATOM 2252 N N . THR B 1 102 ? 11 27.688 10.477 1 96.75 102 THR B N 1
ATOM 2253 C CA . THR B 1 102 ? 11.312 26.766 9.391 1 96.75 102 THR B CA 1
ATOM 2254 C C . THR B 1 102 ? 12.008 25.516 9.93 1 96.75 102 THR B C 1
ATOM 2256 O O . THR B 1 102 ? 12.961 25.625 10.703 1 96.75 102 THR B O 1
ATOM 2259 N N . LYS B 1 103 ? 11.461 24.438 9.531 1 96.75 103 LYS B N 1
ATOM 2260 C CA . LYS B 1 103 ? 12.023 23.156 9.953 1 96.75 103 LYS B CA 1
ATOM 2261 C C . LYS B 1 103 ? 12.617 22.406 8.766 1 96.75 103 LYS B C 1
ATOM 2263 O O . LYS B 1 103 ? 11.969 22.266 7.723 1 96.75 103 LYS B O 1
ATOM 2268 N N . ILE B 1 104 ? 13.852 21.984 8.953 1 97.31 104 ILE B N 1
ATOM 2269 C CA . ILE B 1 104 ? 14.523 21.172 7.945 1 97.31 104 ILE B CA 1
ATOM 2270 C C . ILE B 1 104 ? 14.797 19.781 8.508 1 97.31 104 ILE B C 1
ATOM 2272 O O . ILE B 1 104 ? 15.281 19.641 9.633 1 97.31 104 ILE B O 1
ATOM 2276 N N . LYS B 1 105 ? 14.391 18.812 7.73 1 97 105 LYS B N 1
ATOM 2277 C CA . LYS B 1 105 ? 14.547 17.438 8.188 1 97 105 LYS B CA 1
ATOM 2278 C C . LYS B 1 105 ? 15.164 16.562 7.102 1 97 105 LYS B C 1
ATOM 2280 O O . LYS B 1 105 ? 14.734 16.594 5.945 1 97 105 LYS B O 1
ATOM 2285 N N . THR B 1 106 ? 16.219 15.789 7.438 1 97.19 106 THR B N 1
ATOM 2286 C CA . THR B 1 106 ? 16.781 14.797 6.531 1 97.19 106 THR B CA 1
ATOM 2287 C C . THR B 1 106 ? 16.391 13.383 6.969 1 97.19 106 THR B C 1
ATOM 2289 O O . THR B 1 106 ? 16.375 13.086 8.164 1 97.19 106 THR B O 1
ATOM 2292 N N . ILE B 1 107 ? 16.062 12.609 6.043 1 97 107 ILE B N 1
ATOM 2293 C CA . ILE B 1 107 ? 15.656 11.234 6.312 1 97 107 ILE B CA 1
ATOM 2294 C C . ILE B 1 107 ? 16.5 10.281 5.457 1 97 107 ILE B C 1
ATOM 2296 O O . ILE B 1 107 ? 16.406 10.305 4.227 1 97 107 ILE B O 1
ATOM 2300 N N . GLU B 1 108 ? 17.312 9.484 6.016 1 97.44 108 GLU B N 1
ATOM 2301 C CA . GLU B 1 108 ? 18.047 8.398 5.367 1 97.44 108 GLU B CA 1
ATOM 2302 C C . GLU B 1 108 ? 17.453 7.043 5.719 1 97.44 108 GLU B C 1
ATOM 2304 O O . GLU B 1 108 ? 17.547 6.594 6.863 1 97.44 108 GLU B O 1
ATOM 2309 N N . ARG B 1 109 ? 16.938 6.371 4.719 1 97.56 109 ARG B N 1
ATOM 2310 C CA . ARG B 1 109 ? 16.203 5.137 4.953 1 97.56 109 ARG B CA 1
ATOM 2311 C C . ARG B 1 109 ? 17.109 3.916 4.809 1 97.56 109 ARG B C 1
ATOM 2313 O O . ARG B 1 109 ? 18 3.902 3.963 1 97.56 109 ARG B O 1
ATOM 2320 N N . GLY B 1 110 ? 16.75 2.936 5.637 1 96.31 110 GLY B N 1
ATOM 2321 C CA . GLY B 1 110 ? 17.469 1.671 5.547 1 96.31 110 GLY B CA 1
ATOM 2322 C C . GLY B 1 110 ? 16.781 0.66 4.648 1 96.31 110 GLY B C 1
ATOM 2323 O O . GLY B 1 110 ? 15.977 1.029 3.795 1 96.31 110 GLY B O 1
ATOM 2324 N N . PHE B 1 111 ? 17.219 -0.603 4.855 1 97 111 PHE B N 1
ATOM 2325 C CA . PHE B 1 111 ? 16.734 -1.686 4.004 1 97 111 PHE B CA 1
ATOM 2326 C C . PHE B 1 111 ? 15.227 -1.853 4.137 1 97 111 PHE B C 1
ATOM 2328 O O . PHE B 1 111 ? 14.516 -1.933 3.135 1 97 111 PHE B O 1
ATOM 2335 N N . LEU B 1 112 ? 14.703 -1.819 5.336 1 96.81 112 LEU B N 1
ATOM 2336 C CA . LEU B 1 112 ? 13.273 -1.997 5.578 1 96.81 112 LEU B CA 1
ATOM 2337 C C . LEU B 1 112 ? 12.477 -0.848 4.977 1 96.81 112 LEU B C 1
ATOM 2339 O O . LEU B 1 112 ? 11.438 -1.072 4.344 1 96.81 112 LEU B O 1
ATOM 2343 N N . GLY B 1 113 ? 12.977 0.343 5.195 1 97.56 113 GLY B N 1
ATOM 2344 C CA . GLY B 1 113 ? 12.32 1.499 4.605 1 97.56 113 GLY B CA 1
ATOM 2345 C C . GLY B 1 113 ? 12.273 1.45 3.092 1 97.56 113 GLY B C 1
ATOM 2346 O O . GLY B 1 113 ? 11.258 1.803 2.484 1 97.56 113 GLY B O 1
ATOM 2347 N N . ALA B 1 114 ? 13.352 1.026 2.545 1 97 114 ALA B N 1
ATOM 2348 C CA . ALA B 1 114 ? 13.414 0.898 1.092 1 97 114 ALA B CA 1
ATOM 2349 C C . ALA B 1 114 ? 12.375 -0.099 0.584 1 97 114 ALA B C 1
ATOM 2351 O O . ALA B 1 114 ? 11.711 0.148 -0.422 1 97 114 ALA B O 1
ATOM 2352 N N . LEU B 1 115 ? 12.219 -1.212 1.265 1 97.81 115 LEU B N 1
ATOM 2353 C CA . LEU B 1 115 ? 11.227 -2.219 0.898 1 97.81 115 LEU B CA 1
ATOM 2354 C C . LEU B 1 115 ? 9.82 -1.623 0.89 1 97.81 115 LEU B C 1
ATOM 2356 O O . LEU B 1 115 ? 9.039 -1.888 -0.023 1 97.81 115 LEU B O 1
ATOM 2360 N N . ILE B 1 116 ? 9.578 -0.836 1.875 1 98.44 116 ILE B N 1
ATOM 2361 C CA . ILE B 1 116 ? 8.25 -0.244 2.018 1 98.44 116 ILE B CA 1
ATOM 2362 C C . ILE B 1 116 ? 8.023 0.792 0.917 1 98.44 116 ILE B C 1
ATOM 2364 O O . ILE B 1 116 ? 6.938 0.878 0.349 1 98.44 116 ILE B O 1
ATOM 2368 N N . MET B 1 117 ? 9.086 1.545 0.614 1 97.94 117 MET B N 1
ATOM 2369 C CA . MET B 1 117 ? 8.977 2.518 -0.469 1 97.94 117 MET B CA 1
ATOM 2370 C C . MET B 1 117 ? 8.672 1.823 -1.793 1 97.94 117 MET B C 1
ATOM 2372 O O . MET B 1 117 ? 7.863 2.314 -2.584 1 97.94 117 MET B O 1
ATOM 2376 N N . LEU B 1 118 ? 9.328 0.736 -2.014 1 98.25 118 LEU B N 1
ATOM 2377 C CA . LEU B 1 118 ? 9.07 -0.058 -3.209 1 98.25 118 LEU B CA 1
ATOM 2378 C C . LEU B 1 118 ? 7.645 -0.6 -3.205 1 98.25 118 LEU B C 1
ATOM 2380 O O . LEU B 1 118 ? 6.945 -0.523 -4.219 1 98.25 118 LEU B O 1
ATOM 2384 N N . HIS B 1 119 ? 7.145 -1.128 -2.1 1 98.5 119 HIS B N 1
ATOM 2385 C CA . HIS B 1 119 ? 5.809 -1.691 -1.964 1 98.5 119 HIS B CA 1
ATOM 2386 C C . HIS B 1 119 ? 4.738 -0.649 -2.27 1 98.5 119 HIS B C 1
ATOM 2388 O O . HIS B 1 119 ? 3.744 -0.95 -2.936 1 98.5 119 HIS B O 1
ATOM 2394 N N . LYS B 1 120 ? 5.023 0.573 -1.793 1 97.38 120 LYS B N 1
ATOM 2395 C CA . LYS B 1 120 ? 4.059 1.656 -1.94 1 97.38 120 LYS B CA 1
ATOM 2396 C C . LYS B 1 120 ? 4.211 2.352 -3.289 1 97.38 120 LYS B C 1
ATOM 2398 O O . LYS B 1 120 ? 3.504 3.318 -3.582 1 97.38 120 LYS B O 1
ATOM 2403 N N . ALA B 1 121 ? 5.145 1.907 -4.059 1 97.62 121 ALA B N 1
ATOM 2404 C CA . ALA B 1 121 ? 5.438 2.471 -5.375 1 97.62 121 ALA B CA 1
ATOM 2405 C C . ALA B 1 121 ? 5.824 3.941 -5.27 1 97.62 121 ALA B C 1
ATOM 2407 O O . ALA B 1 121 ? 5.465 4.75 -6.129 1 97.62 121 ALA B O 1
ATOM 2408 N N . LYS B 1 122 ? 6.438 4.301 -4.184 1 95 122 LYS B N 1
ATOM 2409 C CA . LYS B 1 122 ? 7.023 5.629 -4.043 1 95 122 LYS B CA 1
ATOM 2410 C C . LYS B 1 122 ? 8.438 5.668 -4.613 1 95 122 LYS B C 1
ATOM 2412 O O . LYS B 1 122 ? 9.398 5.965 -3.891 1 95 122 LYS B O 1
ATOM 2417 N N . VAL B 1 123 ? 8.5 5.387 -5.875 1 95.25 123 VAL B N 1
ATOM 2418 C CA . VAL B 1 123 ? 9.75 5.234 -6.617 1 95.25 123 VAL B CA 1
ATOM 2419 C C . VAL B 1 123 ? 9.578 5.781 -8.031 1 95.25 123 VAL B C 1
ATOM 2421 O O . VAL B 1 123 ? 8.531 6.332 -8.367 1 95.25 123 VAL B O 1
ATOM 2424 N N . GLY B 1 124 ? 10.648 5.672 -8.82 1 93.62 124 GLY B N 1
ATOM 2425 C CA . GLY B 1 124 ? 10.633 6.207 -10.172 1 93.62 124 GLY B CA 1
ATOM 2426 C C . GLY B 1 124 ? 9.727 5.438 -11.117 1 93.62 124 GLY B C 1
ATOM 2427 O O . GLY B 1 124 ? 9.266 4.344 -10.781 1 93.62 124 GLY B O 1
ATOM 2428 N N . VAL B 1 125 ? 9.523 5.926 -12.305 1 95.31 125 VAL B N 1
ATOM 2429 C CA . VAL B 1 125 ? 8.508 5.484 -13.25 1 95.31 125 VAL B CA 1
ATOM 2430 C C . VAL B 1 125 ? 8.875 4.113 -13.805 1 95.31 125 VAL B C 1
ATOM 2432 O O . VAL B 1 125 ? 7.996 3.312 -14.141 1 95.31 125 VAL B O 1
ATOM 2435 N N . VAL B 1 126 ? 10.078 3.811 -13.875 1 97.56 126 VAL B N 1
ATOM 2436 C CA . VAL B 1 126 ? 10.5 2.539 -14.453 1 97.56 126 VAL B CA 1
ATOM 2437 C C . VAL B 1 126 ? 10.008 1.386 -13.586 1 97.56 126 VAL B C 1
ATOM 2439 O O . VAL B 1 126 ? 9.43 0.424 -14.094 1 97.56 126 VAL B O 1
ATOM 2442 N N . PHE B 1 127 ? 10.195 1.528 -12.32 1 98.25 127 PHE B N 1
ATOM 2443 C CA . PHE B 1 127 ? 9.727 0.477 -11.422 1 98.25 127 PHE B CA 1
ATOM 2444 C C . PHE B 1 127 ? 8.203 0.459 -11.359 1 98.25 127 PHE B C 1
ATOM 2446 O O . PHE B 1 127 ? 7.594 -0.611 -11.32 1 98.25 127 PHE B O 1
ATOM 2453 N N . LYS B 1 128 ? 7.617 1.593 -11.375 1 98.31 128 LYS B N 1
ATOM 2454 C CA . LYS B 1 128 ? 6.16 1.665 -11.375 1 98.31 128 LYS B CA 1
ATOM 2455 C C . LYS B 1 128 ? 5.574 0.949 -12.586 1 98.31 128 LYS B C 1
ATOM 2457 O O . LYS B 1 128 ? 4.555 0.262 -12.477 1 98.31 128 LYS B O 1
ATOM 2462 N N . THR B 1 129 ? 6.156 1.14 -13.711 1 98.44 129 THR B N 1
ATOM 2463 C CA . THR B 1 129 ? 5.703 0.464 -14.922 1 98.44 129 THR B CA 1
ATOM 2464 C C . THR B 1 129 ? 5.816 -1.051 -14.766 1 98.44 129 THR B C 1
ATOM 2466 O O . THR B 1 129 ? 4.898 -1.787 -15.133 1 98.44 129 THR B O 1
ATOM 2469 N N . LEU B 1 130 ? 6.914 -1.464 -14.188 1 98.56 130 LEU B N 1
ATOM 2470 C CA . LEU B 1 130 ? 7.098 -2.891 -13.945 1 98.56 130 LEU B CA 1
ATOM 2471 C C . LEU B 1 130 ? 6.008 -3.426 -13.016 1 98.56 130 LEU B C 1
ATOM 2473 O O . LEU B 1 130 ? 5.484 -4.52 -13.242 1 98.56 130 LEU B O 1
ATOM 2477 N N . LEU B 1 131 ? 5.672 -2.613 -12.031 1 98.62 131 LEU B N 1
ATOM 2478 C CA . LEU B 1 131 ? 4.609 -3.006 -11.102 1 98.62 131 LEU B CA 1
ATOM 2479 C C . LEU B 1 131 ? 3.279 -3.146 -11.836 1 98.62 131 LEU B C 1
ATOM 2481 O O . LEU B 1 131 ? 2.527 -4.094 -11.586 1 98.62 131 LEU B O 1
ATOM 2485 N N . GLY B 1 132 ? 3 -2.201 -12.695 1 98.56 132 GLY B N 1
ATOM 2486 C CA . GLY B 1 132 ? 1.776 -2.287 -13.477 1 98.56 132 GLY B CA 1
ATOM 2487 C C . GLY B 1 132 ? 1.7 -3.537 -14.328 1 98.56 132 GLY B C 1
ATOM 2488 O O . GLY B 1 132 ? 0.66 -4.195 -14.391 1 98.56 132 GLY B O 1
ATOM 2489 N N . ILE B 1 133 ? 2.73 -3.846 -14.961 1 98.62 133 ILE B N 1
ATOM 2490 C CA . ILE B 1 133 ? 2.811 -5.051 -15.773 1 98.62 133 ILE B CA 1
ATOM 2491 C C . ILE B 1 133 ? 2.586 -6.285 -14.906 1 98.62 133 ILE B C 1
ATOM 2493 O O . ILE B 1 133 ? 1.856 -7.199 -15.289 1 98.62 133 ILE B O 1
ATOM 2497 N N . PHE B 1 134 ? 3.195 -6.238 -13.734 1 98.38 134 PHE B N 1
ATOM 2498 C CA . PHE B 1 134 ? 3.057 -7.359 -12.805 1 98.38 134 PHE B CA 1
ATOM 2499 C C . PHE B 1 134 ? 1.599 -7.551 -12.406 1 98.38 134 PHE B C 1
ATOM 2501 O O . PHE B 1 134 ? 1.112 -8.68 -12.336 1 98.38 134 PHE B O 1
ATOM 2508 N N . CYS B 1 135 ? 0.887 -6.52 -12.164 1 98.31 135 CYS B N 1
ATOM 2509 C CA . CYS B 1 135 ? -0.523 -6.609 -11.805 1 98.31 135 CYS B CA 1
ATOM 2510 C C . CYS B 1 135 ? -1.326 -7.281 -12.914 1 98.31 135 CYS B C 1
ATOM 2512 O O . CYS B 1 135 ? -2.145 -8.164 -12.648 1 98.31 135 CYS B O 1
ATOM 2514 N N . VAL B 1 136 ? -1.064 -6.926 -14.117 1 97.81 136 VAL B N 1
ATOM 2515 C CA . VAL B 1 136 ? -1.766 -7.508 -15.258 1 97.81 136 VAL B CA 1
ATOM 2516 C C . VAL B 1 136 ? -1.402 -8.984 -15.391 1 97.81 136 VAL B C 1
ATOM 2518 O O . VAL B 1 136 ? -2.275 -9.828 -15.602 1 97.81 136 VAL B O 1
ATOM 2521 N N . PHE B 1 137 ? -0.171 -9.312 -15.227 1 97.44 137 PHE B N 1
ATOM 2522 C CA . PHE B 1 137 ? 0.28 -10.688 -15.375 1 97.44 137 PHE B CA 1
ATOM 2523 C C . PHE B 1 137 ? -0.256 -11.555 -14.242 1 97.44 137 PHE B C 1
ATOM 2525 O O . PHE B 1 137 ? -0.521 -12.742 -14.438 1 97.44 137 PHE B O 1
ATOM 2532 N N . LEU B 1 138 ? -0.377 -10.953 -13.094 1 96.69 138 LEU B N 1
ATOM 2533 C CA . LEU B 1 138 ? -0.979 -11.711 -12.008 1 96.69 138 LEU B CA 1
ATOM 2534 C C . LEU B 1 138 ? -2.357 -12.227 -12.398 1 96.69 138 LEU B C 1
ATOM 2536 O O . LEU B 1 138 ? -2.697 -13.375 -12.117 1 96.69 138 LEU B O 1
ATOM 2540 N N . LEU B 1 139 ? -3.1 -11.43 -13.055 1 96.19 139 LEU B N 1
ATOM 2541 C CA . LEU B 1 139 ? -4.414 -11.844 -13.531 1 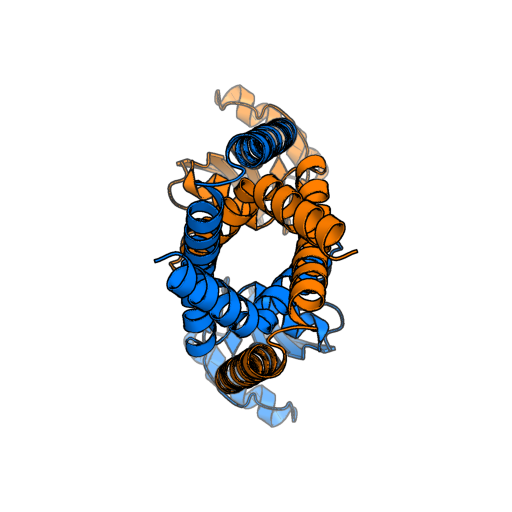96.19 139 LEU B CA 1
ATOM 2542 C C . LEU B 1 139 ? -4.285 -12.883 -14.641 1 96.19 139 LEU B C 1
ATOM 2544 O O . LEU B 1 139 ? -5.023 -13.875 -14.656 1 96.19 139 LEU B O 1
ATOM 2548 N N . LEU B 1 140 ? -3.346 -12.672 -15.484 1 95.81 140 LEU B N 1
ATOM 2549 C CA . LEU B 1 140 ? -3.129 -13.617 -16.578 1 95.81 140 LEU B CA 1
ATOM 2550 C C . LEU B 1 140 ? -2.658 -14.961 -16.047 1 95.81 140 LEU B C 1
ATOM 2552 O O . LEU B 1 140 ? -2.986 -16 -16.625 1 95.81 140 LEU B O 1
ATOM 2556 N N . PHE B 1 141 ? -1.849 -14.93 -14.891 1 93.94 141 PHE B N 1
ATOM 2557 C CA . PHE B 1 141 ? -1.445 -16.172 -14.258 1 93.94 141 PHE B CA 1
ATOM 2558 C C . PHE B 1 141 ? -2.664 -17 -13.852 1 93.94 141 PHE B C 1
ATOM 2560 O O . PHE B 1 141 ? -2.715 -18.203 -14.086 1 93.94 141 PHE B O 1
ATOM 2567 N N . TYR B 1 142 ? -3.576 -16.391 -13.328 1 93.25 142 TYR B N 1
ATOM 2568 C CA . TYR B 1 142 ? -4.762 -17.094 -12.852 1 93.25 142 TYR B CA 1
ATOM 2569 C C . TYR B 1 142 ? -5.602 -17.594 -14.023 1 93.25 142 TYR B C 1
ATOM 2571 O O . TYR B 1 142 ? -6.129 -18.703 -13.984 1 93.25 142 TYR B O 1
ATOM 2579 N N . VAL B 1 143 ? -5.719 -16.766 -15.039 1 92.69 143 VAL B N 1
ATOM 2580 C CA . VAL B 1 143 ? -6.473 -17.172 -16.219 1 92.69 143 VAL B CA 1
ATOM 2581 C C . VAL B 1 143 ? -5.832 -18.422 -16.828 1 92.69 143 VAL B C 1
ATOM 2583 O O . VAL B 1 143 ? -6.523 -19.391 -17.141 1 92.69 143 VAL B O 1
ATOM 2586 N N . SER B 1 144 ? -4.527 -18.453 -16.969 1 91.38 144 SER B N 1
ATOM 2587 C CA . SER B 1 144 ? -3.832 -19.594 -17.547 1 91.38 144 SER B CA 1
ATOM 2588 C C . SER B 1 144 ? -3.947 -20.828 -16.656 1 91.38 144 SER B C 1
ATOM 2590 O O . SER B 1 144 ? -4.113 -21.938 -17.156 1 91.38 144 SER B O 1
ATOM 2592 N N . ALA B 1 145 ? -3.846 -20.609 -15.383 1 88.94 145 ALA B N 1
ATOM 2593 C CA . ALA B 1 145 ? -3.998 -21.734 -14.453 1 88.94 145 ALA B CA 1
ATOM 2594 C C . ALA B 1 145 ? -5.398 -22.328 -14.539 1 88.94 145 ALA B C 1
ATOM 2596 O O . ALA B 1 145 ? -5.559 -23.547 -14.586 1 88.94 145 ALA B O 1
ATOM 2597 N N . PHE B 1 146 ? -6.391 -21.5 -14.578 1 88.31 146 PHE B N 1
ATOM 2598 C CA . PHE B 1 146 ? -7.77 -21.969 -14.656 1 88.31 146 PHE B CA 1
ATOM 2599 C C . PHE B 1 146 ? -8.016 -22.734 -15.953 1 88.31 146 PHE B C 1
ATOM 2601 O O . PHE B 1 146 ? -8.672 -23.781 -15.953 1 88.31 146 PHE B O 1
ATOM 2608 N N . LEU B 1 147 ? -7.449 -22.25 -16.984 1 86.62 147 LEU B N 1
ATOM 2609 C CA . LEU B 1 147 ? -7.625 -22.906 -18.266 1 86.62 147 LEU B CA 1
ATOM 2610 C C . LEU B 1 147 ? -6.926 -24.25 -18.297 1 86.62 147 LEU B C 1
ATOM 2612 O O . LEU B 1 147 ? -7.414 -25.203 -18.922 1 86.62 147 LEU B O 1
ATOM 2616 N N . MET B 1 148 ? -5.855 -24.375 -17.562 1 84.75 148 MET B N 1
ATOM 2617 C CA . MET B 1 148 ? -5.102 -25.625 -17.516 1 84.75 148 MET B CA 1
ATOM 2618 C C . MET B 1 148 ? -5.859 -26.688 -16.734 1 84.75 148 MET B C 1
ATOM 2620 O O . MET B 1 148 ? -5.793 -27.875 -17.062 1 84.75 148 MET B O 1
ATOM 2624 N N . VAL B 1 149 ? -6.59 -26.234 -15.82 1 78.94 149 VAL B N 1
ATOM 2625 C CA . VAL B 1 149 ? -7.25 -27.203 -14.945 1 78.94 149 VAL B CA 1
ATOM 2626 C C . VAL B 1 149 ? -8.703 -27.375 -15.375 1 78.94 149 VAL B C 1
ATOM 2628 O O . VAL B 1 149 ? -9.344 -28.375 -15.023 1 78.94 149 VAL B O 1
ATOM 2631 N N . ALA B 1 150 ? -9.328 -26.438 -16.031 1 74 150 ALA B N 1
ATOM 2632 C CA . ALA B 1 150 ? -10.742 -26.422 -16.391 1 74 150 ALA B CA 1
ATOM 2633 C C . ALA B 1 150 ? -11.141 -27.734 -17.078 1 74 150 ALA B C 1
ATOM 2635 O O . ALA B 1 150 ? -12.289 -28.172 -16.969 1 74 150 ALA B O 1
ATOM 2636 N N . PHE B 1 151 ? -10.25 -28.484 -17.578 1 69.06 151 PHE B N 1
ATOM 2637 C CA . PHE B 1 151 ? -10.703 -29.641 -18.328 1 69.06 151 PHE B CA 1
ATOM 2638 C C . PHE B 1 151 ? -10.344 -30.938 -17.594 1 69.06 151 PHE B C 1
ATOM 2640 O O . PHE B 1 151 ? -10.648 -32.031 -18.062 1 69.06 151 PHE B O 1
ATOM 2647 N N . LYS B 1 152 ? -9.781 -30.875 -16.469 1 72.25 152 LYS B N 1
ATOM 2648 C CA . LYS B 1 152 ? -9.398 -32.094 -15.781 1 72.25 152 LYS B CA 1
ATOM 2649 C C . LYS B 1 152 ? -10.039 -32.188 -14.398 1 72.25 152 LYS B C 1
ATOM 2651 O O . LYS B 1 152 ? -10.797 -33.094 -14.109 1 72.25 152 LYS B O 1
ATOM 2656 N N . ASP B 1 153 ? -9.688 -31.453 -13.422 1 67.69 153 ASP B N 1
ATOM 2657 C CA . ASP B 1 153 ? -10.117 -31.453 -12.031 1 67.69 153 ASP B CA 1
ATOM 2658 C C . ASP B 1 153 ? -10.938 -30.203 -11.703 1 67.69 153 ASP B C 1
ATOM 2660 O O . ASP B 1 153 ? -10.742 -29.594 -10.656 1 67.69 153 ASP B O 1
ATOM 2664 N N . THR B 1 154 ? -11.977 -30 -12.398 1 75 154 THR B N 1
ATOM 2665 C CA . THR B 1 154 ? -12.672 -28.719 -12.445 1 75 154 THR B CA 1
ATOM 2666 C C . THR B 1 154 ? -13.555 -28.547 -11.211 1 75 154 THR B C 1
ATOM 2668 O O . THR B 1 154 ? -13.586 -27.453 -10.625 1 75 154 THR B O 1
ATOM 2671 N N . LYS B 1 155 ? -14.047 -29.641 -10.766 1 83.25 155 LYS B N 1
ATOM 2672 C CA . LYS B 1 155 ? -15.031 -29.469 -9.695 1 83.25 155 LYS B CA 1
ATOM 2673 C C . LYS B 1 155 ? -14.367 -29.062 -8.391 1 83.25 155 LYS B C 1
ATOM 2675 O O . LYS B 1 155 ? -14.828 -28.141 -7.715 1 83.25 155 LYS B O 1
ATOM 2680 N N . ARG B 1 156 ? -13.398 -29.75 -8.016 1 82.69 156 ARG B N 1
ATOM 2681 C CA . ARG B 1 156 ? -12.703 -29.469 -6.762 1 82.69 156 ARG B CA 1
ATOM 2682 C C . ARG B 1 156 ? -12.102 -28.062 -6.77 1 82.69 156 ARG B C 1
ATOM 2684 O O . ARG B 1 156 ? -12.094 -27.375 -5.746 1 82.69 156 ARG B O 1
ATOM 2691 N N . MET B 1 157 ? -11.562 -27.656 -7.855 1 85 157 MET B N 1
ATOM 2692 C CA . MET B 1 157 ? -11 -26.312 -7.988 1 85 157 MET B CA 1
ATOM 2693 C C . MET B 1 157 ? -12.078 -25.25 -7.758 1 85 157 MET B C 1
ATOM 2695 O O . MET B 1 157 ? -11.844 -24.266 -7.051 1 85 157 MET B O 1
ATOM 2699 N N . PHE B 1 158 ? -13.25 -25.547 -8.328 1 87.88 158 PHE B N 1
ATOM 2700 C CA . PHE B 1 158 ? -14.328 -24.578 -8.203 1 87.88 158 PHE B CA 1
ATOM 2701 C C . PHE B 1 158 ? -14.836 -24.516 -6.766 1 87.88 158 PHE B C 1
ATOM 2703 O O . PHE B 1 158 ? -15.195 -23.438 -6.281 1 87.88 158 PHE B O 1
ATOM 2710 N N . ILE B 1 159 ? -14.867 -25.625 -6.133 1 91.44 159 ILE B N 1
ATOM 2711 C CA . ILE B 1 159 ? -15.266 -25.641 -4.73 1 91.44 159 ILE B CA 1
ATOM 2712 C C . ILE B 1 159 ? -14.289 -24.828 -3.9 1 91.44 159 ILE B C 1
ATOM 2714 O O . ILE B 1 159 ? -14.695 -24.062 -3.016 1 91.44 159 ILE B O 1
ATOM 2718 N N . SER B 1 160 ? -13.008 -24.984 -4.168 1 91.69 160 SER B N 1
ATOM 2719 C CA . SER B 1 160 ? -11.984 -24.234 -3.449 1 91.69 160 SER B CA 1
ATOM 2720 C C . SER B 1 160 ? -12.141 -22.734 -3.676 1 91.69 160 SER B C 1
ATOM 2722 O O . SER B 1 160 ? -12.039 -21.953 -2.732 1 91.69 160 SER B O 1
ATOM 2724 N N . VAL B 1 161 ? -12.43 -22.328 -4.883 1 93 161 VAL B N 1
ATOM 2725 C CA . VAL B 1 161 ? -12.641 -20.922 -5.207 1 93 161 VAL B CA 1
ATOM 2726 C C . VAL B 1 161 ? -13.859 -20.391 -4.449 1 93 161 VAL B C 1
ATOM 2728 O O . VAL B 1 161 ? -13.82 -19.297 -3.887 1 93 161 VAL B O 1
ATOM 2731 N N . LEU B 1 162 ? -14.883 -21.203 -4.418 1 95.44 162 LEU B N 1
ATOM 2732 C CA . LEU B 1 162 ? -16.109 -20.797 -3.752 1 95.44 162 LEU B CA 1
ATOM 2733 C C . LEU B 1 162 ? -15.891 -20.609 -2.256 1 95.44 162 LEU B C 1
ATOM 2735 O O . LEU B 1 162 ? -16.344 -19.625 -1.671 1 95.44 162 LEU B O 1
ATOM 2739 N N . ILE B 1 163 ? -15.219 -21.531 -1.657 1 96.69 163 ILE B N 1
ATOM 2740 C CA . ILE B 1 163 ? -14.891 -21.406 -0.241 1 96.69 163 ILE B CA 1
ATOM 2741 C C . ILE B 1 163 ? -14.039 -20.156 -0.012 1 96.69 163 ILE B C 1
ATOM 2743 O O . ILE B 1 163 ? -14.242 -19.438 0.963 1 96.69 163 ILE B O 1
ATOM 2747 N N . GLY B 1 164 ? -13.055 -19.906 -0.875 1 97.38 164 GLY B N 1
ATOM 2748 C CA . GLY B 1 164 ? -12.25 -18.688 -0.81 1 97.38 164 GLY B CA 1
ATOM 2749 C C . GLY B 1 164 ? -13.07 -17.422 -0.832 1 97.38 164 GLY B C 1
ATOM 2750 O O . GLY B 1 164 ? -12.828 -16.5 -0.051 1 97.38 164 GLY B O 1
ATOM 2751 N N . PHE B 1 165 ? -14.07 -17.469 -1.7 1 97.94 165 PHE B N 1
ATOM 2752 C CA . PHE B 1 165 ? -14.938 -16.297 -1.791 1 97.94 165 PHE B CA 1
ATOM 2753 C C . PHE B 1 165 ? -15.758 -16.125 -0.518 1 97.94 165 PHE B C 1
ATOM 2755 O O . PHE B 1 165 ? -15.961 -15.008 -0.046 1 97.94 165 PHE B O 1
ATOM 2762 N N . VAL B 1 166 ? -16.219 -17.188 0.034 1 98.19 166 VAL B N 1
ATOM 2763 C CA . VAL B 1 166 ? -17 -17.125 1.261 1 98.19 166 VAL B CA 1
ATOM 2764 C C . VAL B 1 166 ? -16.156 -16.562 2.396 1 98.19 166 VAL B C 1
ATOM 2766 O O . VAL B 1 166 ? -16.594 -15.656 3.113 1 98.19 166 VAL B O 1
ATOM 2769 N N . VAL B 1 167 ? -14.953 -17.031 2.543 1 97.81 167 VAL B N 1
ATOM 2770 C CA . VAL B 1 167 ? -14.039 -16.562 3.582 1 97.81 167 VAL B CA 1
ATOM 2771 C C . VAL B 1 167 ? -13.688 -15.102 3.34 1 97.81 167 VAL B C 1
ATOM 2773 O O . VAL B 1 167 ? -13.688 -14.297 4.273 1 97.81 167 VAL B O 1
ATOM 2776 N N . PHE B 1 168 ? -13.469 -14.75 2.066 1 98.44 168 PHE B N 1
ATOM 2777 C CA . PHE B 1 168 ? -13.102 -13.398 1.653 1 98.44 168 PHE B CA 1
ATOM 2778 C C . PHE B 1 168 ? -14.211 -12.414 1.993 1 98.44 168 PHE B C 1
ATOM 2780 O O . PHE B 1 168 ? -13.977 -11.422 2.688 1 98.44 168 PHE B O 1
ATOM 2787 N N . PHE B 1 169 ? -15.383 -12.719 1.618 1 98.12 169 PHE B N 1
ATOM 2788 C CA . PHE B 1 169 ? -16.484 -11.797 1.843 1 98.12 169 PHE B CA 1
ATOM 2789 C C . PHE B 1 169 ? -16.906 -11.805 3.309 1 98.12 169 PHE B C 1
ATOM 2791 O O . PHE B 1 169 ? -17.344 -10.781 3.84 1 98.12 169 PHE B O 1
ATOM 2798 N N . GLY B 1 170 ? -16.781 -12.953 3.949 1 98 170 GLY B N 1
ATOM 2799 C CA . GLY B 1 170 ? -17.016 -12.984 5.383 1 98 170 GLY B CA 1
ATOM 2800 C C . GLY B 1 170 ? -16.062 -12.086 6.156 1 98 170 GLY B C 1
ATOM 2801 O O . GLY B 1 170 ? -16.5 -11.344 7.047 1 98 170 GLY B O 1
ATOM 2802 N N . ALA B 1 171 ? -14.812 -12.109 5.812 1 97.69 171 ALA B N 1
ATOM 2803 C CA . ALA B 1 171 ? -13.812 -11.273 6.457 1 97.69 171 ALA B CA 1
ATOM 2804 C C . ALA B 1 171 ? -14.086 -9.789 6.199 1 97.69 171 ALA B C 1
ATOM 2806 O O . ALA B 1 171 ? -13.938 -8.961 7.098 1 97.69 171 ALA B O 1
ATOM 2807 N N . ILE B 1 172 ? -14.508 -9.508 4.977 1 96.81 172 ILE B N 1
ATOM 2808 C CA . ILE B 1 172 ? -14.836 -8.133 4.629 1 96.81 172 ILE B CA 1
ATOM 2809 C C . ILE B 1 172 ? -16.031 -7.66 5.457 1 96.81 172 ILE B C 1
ATOM 2811 O O . ILE B 1 172 ? -15.992 -6.578 6.043 1 96.81 172 ILE B O 1
ATOM 2815 N N . TYR B 1 173 ? -17 -8.492 5.512 1 94.81 173 TYR B N 1
ATOM 2816 C CA . TYR B 1 173 ? -18.203 -8.148 6.246 1 94.81 173 TYR B CA 1
ATOM 2817 C C . TYR B 1 173 ? -17.891 -7.828 7.703 1 94.81 173 TYR B C 1
ATOM 2819 O O . TYR B 1 173 ? -18.391 -6.844 8.25 1 94.81 173 TYR B O 1
ATOM 2827 N N . TRP B 1 174 ? -17 -8.539 8.281 1 93.81 174 TRP B N 1
ATOM 2828 C CA . TRP B 1 174 ? -16.688 -8.383 9.695 1 93.81 174 TRP B CA 1
ATOM 2829 C C . TRP B 1 174 ? -15.703 -7.234 9.906 1 93.81 174 TRP B C 1
ATOM 2831 O O . TRP B 1 174 ? -15.453 -6.828 11.047 1 93.81 174 TRP B O 1
ATOM 2841 N N . SER B 1 175 ? -15.164 -6.703 8.859 1 93.88 175 SER B N 1
ATOM 2842 C CA . SER B 1 175 ? -14.055 -5.773 9.039 1 93.88 175 SER B CA 1
ATOM 2843 C C . SER B 1 175 ? -14.422 -4.379 8.531 1 93.88 175 SER B C 1
ATOM 2845 O O . SER B 1 175 ? -13.656 -3.43 8.711 1 93.88 175 SER B O 1
ATOM 2847 N N . LEU B 1 176 ? -15.508 -4.254 7.785 1 91.19 176 LEU B N 1
ATOM 2848 C CA . LEU B 1 176 ? -15.883 -2.953 7.242 1 91.19 176 LEU B CA 1
ATOM 2849 C C . LEU B 1 176 ? -17.109 -2.398 7.961 1 91.19 176 LEU B C 1
ATOM 2851 O O . LEU B 1 176 ? -17.922 -3.16 8.492 1 91.19 176 LEU B O 1
#

Organism: Helicobacter pylori (strain ATCC 700392 / 26695) (NCBI:txid85962)

Solvent-accessible surface area (backbone atoms only — not comparable to full-atom values): 18359 Å² total; per-residue (Å²): 108,63,62,60,37,46,51,50,41,54,42,52,53,36,23,44,40,60,57,53,51,48,44,29,53,34,51,41,37,43,76,72,67,55,41,49,64,46,84,34,53,70,50,75,46,81,41,87,41,66,67,57,79,90,48,42,63,62,49,49,54,50,50,33,60,75,67,72,45,86,74,54,94,45,85,52,78,42,78,55,97,79,19,43,32,35,32,40,74,46,37,32,38,36,41,37,64,56,80,60,29,27,37,39,36,39,40,38,39,37,72,63,7,45,44,37,30,56,66,68,55,56,55,31,66,62,37,46,50,51,50,46,52,47,28,54,44,54,54,48,44,51,53,36,51,47,63,63,36,59,80,73,60,38,64,65,46,50,50,30,32,51,52,22,44,50,53,50,52,50,28,46,61,74,22,91,110,62,62,59,37,45,51,49,41,54,41,53,52,35,23,45,40,59,58,53,52,49,43,29,52,33,50,42,38,44,75,73,66,54,43,50,64,47,84,34,53,71,49,76,48,82,41,86,42,64,67,56,80,89,48,42,64,61,49,48,54,52,51,32,62,76,67,73,45,86,75,54,94,45,85,50,77,42,77,56,97,81,19,43,32,35,31,42,74,47,38,34,38,38,41,36,66,58,81,60,28,27,37,39,36,40,41,39,39,38,71,64,7,44,44,36,30,58,68,69,55,54,56,31,68,62,35,46,50,53,50,45,52,48,29,54,45,54,53,49,44,50,53,36,51,46,62,63,36,60,83,70,60,40,65,65,47,50,51,28,32,49,52,23,43,50,54,51,51,50,27,46,61,76,23,90

Radius of gyration: 24.29 Å; Cα contacts (8 Å, |Δi|>4): 504; chains: 2; bounding box: 57×69×52 Å

Sequence (352 aa):
MSAMMRYFHIYATTFFFPLALLFAVSGLSLLFGVRQDTGATIKEWVLEKSLKKEERLDFLKDFLKENHIAMPKKIEPREHRGALVIGTPLYEINLETKGDQTKIKTIERGFLGALIMLHKAKVGVVFKTLLGIFCVFLLLFYVSAFLMVAFKDTKRMFISVLIGFVVFFGAIYWSLMSAMMRYFHIYATTFFFPLALLFAVSGLSLLFGVRQDTGATIKEWVLEKSLKKEERLDFLKDFLKENHIAMPKKIEPREHRGALVIGTPLYEINLETKGDQTKIKTIERGFLGALIMLHKAKVGVVFKTLLGIFCVFLLLFYVSAFLMVAFKDTKRMFISVLIGFVVFFGAIYWSL

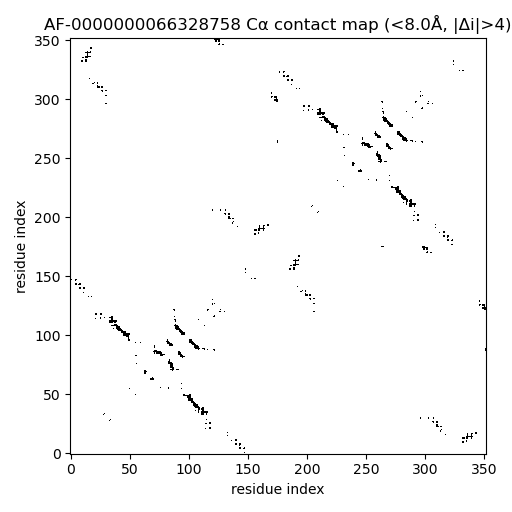Nearest PDB structures (foldseek):
  5nzb-assembly1_A  TM=4.943E-01  e=1.569E-01  Betula pendula
  5ev0-assembly1_A  TM=4.147E-01  e=1.231E-01  Ambrosia artemisiifolia
  2jpi-assembly1_A  TM=4.596E-01  e=3.053E-01  Pseudomonas aeruginosa
  5yk5-assembly1_A  TM=4.393E-01  e=2.874E-01  Homo sapiens
  2p4b-assembly1_B  TM=4.536E-01  e=8.042E-01  Escherichia coli K-12

InterPro domains:
  IPR032307 Putative PepSY TM-like protein [PF16357] (7-165)

Secondary structure (DSSP, 8-state):
-HHHHHHHHHHHHHHTHHHHHHHHHHHHHHHTT--TTTT-EEEEEEES----HHHHHHHHHHHHHHTTPPPPSS---EEETTEEEEE-SSEEEEEEEETTEEEEEEEE--HHHHHHHHHTT-S-HHHHHHHHHHHHHHHHHHHHHHHHHTTTSHHHHHHHHHHHHHHHHHHHHHH-/-HHHHHHHHHHHHHHTHHHHHHHHHHHHHHHTT--TTTT-EEEEEEES----HHHHHHHHHHHHHHTTPPPPSS---EEETTEEEEE-SSEEEEEEEETTEEEEEEEE--HHHHHHHHHTT-S-HHHHHHHHHHHHHHHHHHHHHHHHHTTTSHHHHHHHHHHHHHHHHHHHHHH-